Protein AF-W4US12-F1 (afdb_monomer)

Radius of gyration: 24.21 Å; Cα contacts (8 Å, |Δi|>4): 192; chains: 1; bounding box: 65×48×58 Å

Foldseek 3Di:
DDDVLVVLLVVLLVCLVVVNNVSSLVSLQVNQVVVKADAQDWPFFDDPPLVVCVVDPPCDDVNVVVSVVVCVRGDPVCVVVVVDDTDRGIDHRRDPDPDPDHPPVLVVVCVLLVDDDRSRSSNSVSLVVCCVPCPPVPCNLVSCLVVVNNLSCCLRPPPVCNVPDDPQASSDDWDDPVVLQPDADPVRHTDDPVRSVVVTRPPD

Structure (mmCIF, N/CA/C/O backbone):
data_AF-W4US12-F1
#
_entry.id   AF-W4US12-F1
#
loop_
_atom_site.group_PDB
_atom_site.id
_atom_site.type_symbol
_atom_site.label_atom_id
_atom_site.label_alt_id
_atom_site.label_comp_id
_atom_site.label_asym_id
_atom_site.label_entity_id
_atom_site.label_seq_id
_atom_site.pdbx_PDB_ins_code
_atom_site.Cartn_x
_atom_site.Cartn_y
_atom_site.Cartn_z
_atom_site.occupancy
_atom_site.B_iso_or_equiv
_atom_site.auth_seq_id
_atom_site.auth_comp_id
_atom_site.auth_asym_id
_atom_site.auth_atom_id
_atom_site.pdbx_PDB_model_num
ATOM 1 N N . MET A 1 1 ? -7.161 14.531 -2.980 1.00 65.56 1 MET A N 1
ATOM 2 C CA . MET A 1 1 ? -6.516 14.267 -4.285 1.00 65.56 1 MET A CA 1
ATOM 3 C C . MET A 1 1 ? -6.706 12.789 -4.586 1.00 65.56 1 MET A C 1
ATOM 5 O O . MET A 1 1 ? -6.652 12.019 -3.639 1.00 65.56 1 MET A O 1
ATOM 9 N N . ALA A 1 2 ? -7.010 12.412 -5.827 1.00 81.19 2 ALA A N 1
ATOM 10 C CA . ALA A 1 2 ? -7.182 11.016 -6.231 1.00 81.19 2 ALA A CA 1
ATOM 11 C C . ALA A 1 2 ? -6.621 10.830 -7.645 1.00 81.19 2 ALA A C 1
ATOM 13 O O . ALA A 1 2 ? -6.756 11.726 -8.482 1.00 81.19 2 ALA A O 1
ATOM 14 N N . ARG A 1 3 ? -6.003 9.676 -7.909 1.00 93.38 3 ARG A N 1
ATOM 15 C CA . ARG A 1 3 ? -5.486 9.296 -9.232 1.00 93.38 3 ARG A CA 1
ATOM 16 C C . ARG A 1 3 ? -6.195 8.045 -9.723 1.00 93.38 3 ARG A C 1
ATOM 18 O O . ARG A 1 3 ? -6.618 7.211 -8.930 1.00 93.38 3 ARG A O 1
ATOM 25 N N . LEU A 1 4 ? -6.260 7.863 -11.038 1.00 96.25 4 LEU A N 1
ATOM 26 C CA . LEU A 1 4 ? -6.942 6.711 -11.633 1.00 96.25 4 LEU A CA 1
ATOM 27 C C . LEU A 1 4 ? -6.372 5.359 -11.154 1.00 96.25 4 LEU A C 1
ATOM 29 O O . LEU A 1 4 ? -7.117 4.399 -10.980 1.00 96.25 4 LEU A O 1
ATOM 33 N N . ALA A 1 5 ? -5.063 5.287 -10.889 1.00 96.94 5 ALA A N 1
ATOM 34 C CA . ALA A 1 5 ? -4.436 4.092 -10.326 1.00 96.94 5 ALA A CA 1
ATOM 35 C C . ALA A 1 5 ? -5.011 3.724 -8.946 1.00 96.94 5 ALA A C 1
ATOM 37 O O . ALA A 1 5 ? -5.251 2.549 -8.676 1.00 96.94 5 ALA A O 1
ATOM 38 N N . GLU A 1 6 ? -5.312 4.719 -8.104 1.00 96.00 6 GLU A N 1
ATOM 39 C CA . GLU A 1 6 ? -5.984 4.484 -6.827 1.00 96.00 6 GLU A CA 1
ATOM 40 C C . GLU A 1 6 ? -7.372 3.871 -7.044 1.00 96.00 6 GLU A C 1
ATOM 42 O O . GLU A 1 6 ? -7.727 2.917 -6.352 1.00 96.00 6 GLU A O 1
ATOM 47 N N . THR A 1 7 ? -8.134 4.361 -8.028 1.00 97.06 7 THR A N 1
ATOM 48 C CA . THR A 1 7 ? -9.463 3.826 -8.361 1.00 97.06 7 THR A CA 1
ATOM 49 C C . THR A 1 7 ? -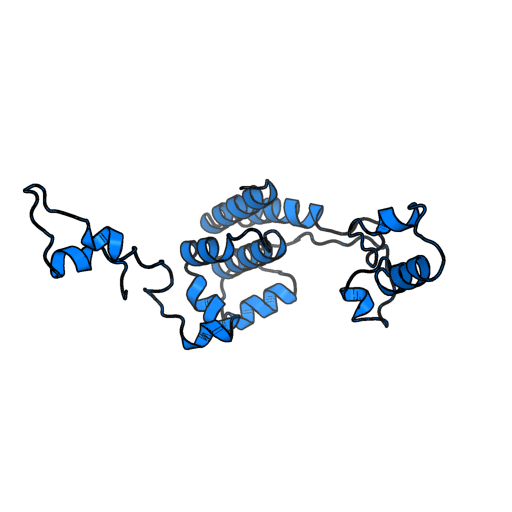9.406 2.341 -8.712 1.00 97.06 7 THR A C 1
ATOM 51 O O . THR A 1 7 ? -10.221 1.572 -8.205 1.00 97.06 7 THR A O 1
ATOM 54 N N . PHE A 1 8 ? -8.426 1.916 -9.518 1.00 98.50 8 PHE A N 1
ATOM 55 C CA . PHE A 1 8 ? -8.226 0.497 -9.826 1.00 98.50 8 PHE A CA 1
ATOM 56 C C . PHE A 1 8 ? -7.915 -0.324 -8.571 1.00 98.50 8 PHE A C 1
ATOM 58 O O . PHE A 1 8 ? -8.512 -1.377 -8.369 1.00 98.50 8 PHE A O 1
ATOM 65 N N . LEU A 1 9 ? -7.039 0.163 -7.689 1.00 98.25 9 LEU A N 1
ATOM 66 C CA . LEU A 1 9 ? -6.680 -0.568 -6.469 1.00 98.25 9 LEU A CA 1
ATOM 67 C C . LEU A 1 9 ? -7.831 -0.634 -5.452 1.00 98.25 9 LEU A C 1
ATOM 69 O O . LEU A 1 9 ? -7.995 -1.656 -4.790 1.00 98.25 9 LEU A O 1
ATOM 73 N N . VAL A 1 10 ? -8.651 0.416 -5.336 1.00 97.62 10 VAL A N 1
ATOM 74 C CA . VAL A 1 10 ? -9.867 0.394 -4.501 1.00 97.62 10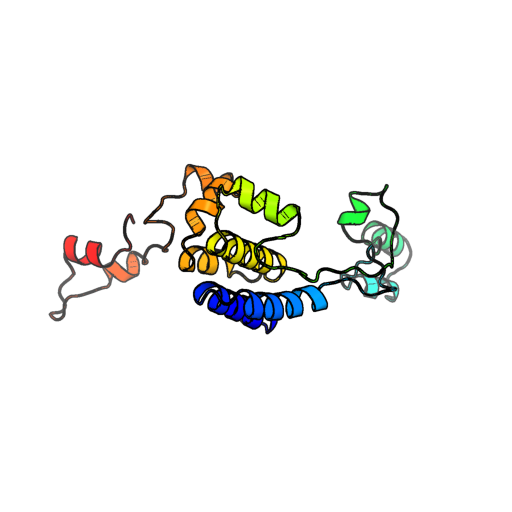 VAL A CA 1
ATOM 75 C C . VAL A 1 10 ? -10.895 -0.577 -5.077 1.00 97.62 10 VAL A C 1
ATOM 77 O O . VAL A 1 10 ? -11.479 -1.363 -4.334 1.00 97.62 10 VAL A O 1
ATOM 80 N N . ARG A 1 11 ? -11.099 -0.576 -6.398 1.00 98.56 11 ARG A N 1
ATOM 81 C CA . ARG A 1 11 ? -12.033 -1.506 -7.040 1.00 98.56 11 ARG A CA 1
ATOM 82 C C . ARG A 1 11 ? -11.560 -2.960 -6.932 1.00 98.56 11 ARG A C 1
ATOM 84 O O . ARG A 1 11 ? -12.375 -3.827 -6.627 1.00 98.56 11 ARG A O 1
ATOM 91 N N . ALA A 1 12 ? -10.255 -3.214 -7.048 1.00 98.81 12 ALA A N 1
ATOM 92 C CA . ALA A 1 12 ? -9.668 -4.521 -6.762 1.00 98.81 12 ALA A CA 1
ATOM 93 C C . ALA A 1 12 ? -9.919 -4.969 -5.312 1.00 98.81 12 ALA A C 1
ATOM 95 O O . ALA A 1 12 ? -10.259 -6.129 -5.085 1.00 98.81 12 ALA A O 1
ATOM 96 N N . GLU A 1 13 ? -9.816 -4.061 -4.331 1.00 98.50 13 GLU A N 1
ATOM 97 C CA . GLU A 1 13 ? -10.155 -4.365 -2.931 1.00 98.50 13 GLU A CA 1
ATOM 98 C C . GLU A 1 13 ? -11.631 -4.768 -2.796 1.00 98.50 13 GLU A C 1
ATOM 100 O O . GLU A 1 13 ? -11.942 -5.758 -2.133 1.00 98.50 13 GLU A O 1
ATOM 105 N N . CYS A 1 14 ? -12.544 -4.041 -3.448 1.00 98.62 14 CYS A N 1
ATOM 106 C CA . CYS A 1 14 ? -13.967 -4.384 -3.461 1.00 98.62 14 CYS A CA 1
ATOM 107 C C . CYS A 1 14 ? -14.215 -5.774 -4.061 1.00 98.62 14 CYS A C 1
ATOM 109 O O . CYS A 1 14 ? -14.957 -6.560 -3.478 1.00 98.62 14 CYS A O 1
ATOM 111 N N . TYR A 1 15 ? -13.564 -6.108 -5.178 1.00 98.81 15 TYR A N 1
ATOM 112 C CA . TYR A 1 15 ? -13.665 -7.437 -5.780 1.00 98.81 15 TYR A CA 1
ATOM 113 C C . TYR A 1 15 ? -13.155 -8.541 -4.845 1.00 98.81 15 TYR A C 1
ATOM 115 O O . TYR A 1 15 ? -13.837 -9.547 -4.672 1.00 98.81 15 TYR A O 1
ATOM 123 N N . VAL A 1 16 ? -12.028 -8.331 -4.156 1.00 98.62 16 VAL A N 1
ATOM 124 C CA . VAL A 1 16 ? -11.522 -9.270 -3.136 1.00 98.62 16 VAL A CA 1
ATOM 125 C C . VAL A 1 16 ? -12.534 -9.486 -2.011 1.00 98.62 16 VAL A C 1
ATOM 127 O O . VAL A 1 16 ? -12.743 -10.621 -1.591 1.00 98.62 16 VAL A O 1
ATOM 130 N N . ARG A 1 17 ? -13.210 -8.427 -1.552 1.00 98.19 17 ARG A N 1
ATOM 131 C CA . ARG A 1 17 ? -14.278 -8.517 -0.536 1.00 98.19 17 ARG A CA 1
ATOM 132 C C . ARG A 1 17 ? -15.517 -9.268 -1.015 1.00 98.19 17 ARG A C 1
ATOM 134 O O . ARG A 1 17 ? -16.246 -9.806 -0.191 1.00 98.19 17 ARG A O 1
ATOM 141 N N . LEU A 1 18 ? -15.729 -9.329 -2.325 1.00 98.38 18 LEU A N 1
ATOM 142 C CA . LEU A 1 18 ? -16.772 -10.126 -2.968 1.00 98.38 18 LEU A CA 1
ATOM 143 C C . LEU A 1 18 ? -16.283 -11.528 -3.378 1.00 98.38 18 LEU A C 1
ATOM 145 O O . LEU A 1 18 ? -17.034 -12.262 -4.012 1.00 98.38 18 LEU A O 1
ATOM 149 N N . ASN A 1 19 ? -15.050 -11.908 -3.016 1.00 97.75 19 ASN A N 1
ATOM 150 C CA . ASN A 1 19 ? -14.376 -13.145 -3.431 1.00 97.75 19 ASN A CA 1
ATOM 151 C C . ASN A 1 19 ? -14.202 -13.291 -4.961 1.00 97.75 19 ASN A C 1
ATOM 153 O O . ASN A 1 19 ? -14.028 -14.393 -5.475 1.00 97.75 19 ASN A O 1
ATOM 157 N N . ASP A 1 20 ? -14.210 -12.179 -5.700 1.00 98.50 20 ASP A N 1
ATOM 158 C CA . ASP A 1 20 ? -13.979 -12.129 -7.147 1.00 98.50 20 ASP A CA 1
ATOM 159 C C . ASP A 1 20 ? -12.506 -11.810 -7.454 1.00 98.50 20 ASP A C 1
ATOM 161 O O . ASP A 1 20 ? -12.123 -10.714 -7.874 1.00 98.50 20 ASP A O 1
ATOM 165 N N . TYR A 1 21 ? -11.631 -12.786 -7.215 1.00 98.56 21 TYR A N 1
ATOM 166 C CA . TYR A 1 21 ? -10.189 -12.605 -7.409 1.00 98.56 21 TYR A CA 1
ATOM 167 C C . TYR A 1 21 ? -9.803 -12.387 -8.879 1.00 98.56 21 TYR A C 1
ATOM 169 O O . TYR A 1 21 ? -8.805 -11.722 -9.165 1.00 98.56 21 TYR A O 1
ATOM 177 N N . ALA A 1 22 ? -10.606 -12.888 -9.821 1.00 98.38 22 ALA A N 1
ATOM 178 C CA . ALA A 1 22 ? -10.348 -12.744 -11.247 1.00 98.38 22 ALA A CA 1
ATOM 179 C C . ALA A 1 22 ? -10.477 -11.284 -11.701 1.00 98.38 22 ALA A C 1
ATOM 181 O O . ALA A 1 22 ? -9.593 -10.775 -12.396 1.00 98.38 22 ALA A O 1
ATOM 182 N N . ASN A 1 23 ? -11.545 -10.586 -11.303 1.00 98.69 23 ASN A N 1
ATOM 183 C CA . ASN A 1 23 ? -11.692 -9.170 -11.637 1.00 98.69 23 ASN A CA 1
ATOM 184 C C . ASN A 1 23 ? -10.754 -8.278 -10.814 1.00 98.69 23 ASN A C 1
ATOM 186 O O . ASN A 1 23 ? -10.214 -7.316 -11.365 1.00 98.69 23 ASN A O 1
ATOM 190 N N . ALA A 1 24 ? -10.444 -8.644 -9.564 1.00 98.81 24 ALA A N 1
ATOM 191 C CA . ALA A 1 24 ? -9.395 -7.967 -8.800 1.00 98.81 24 ALA A CA 1
ATOM 192 C C . ALA A 1 24 ? -8.039 -8.005 -9.528 1.00 98.81 24 ALA A C 1
ATOM 194 O O . ALA A 1 24 ? -7.384 -6.974 -9.687 1.00 98.81 24 ALA A O 1
ATOM 195 N N . MET A 1 25 ? -7.643 -9.177 -10.036 1.00 98.69 25 MET A N 1
ATOM 196 C CA . MET A 1 25 ? -6.394 -9.352 -10.780 1.00 98.69 25 MET A CA 1
ATOM 197 C C . MET A 1 25 ? -6.348 -8.503 -12.053 1.00 98.69 25 MET A C 1
ATOM 199 O O . MET A 1 25 ? -5.306 -7.923 -12.359 1.00 98.69 25 MET A O 1
ATOM 203 N N . LYS A 1 26 ? -7.464 -8.391 -12.789 1.00 98.69 26 LYS A N 1
ATOM 204 C CA . LYS A 1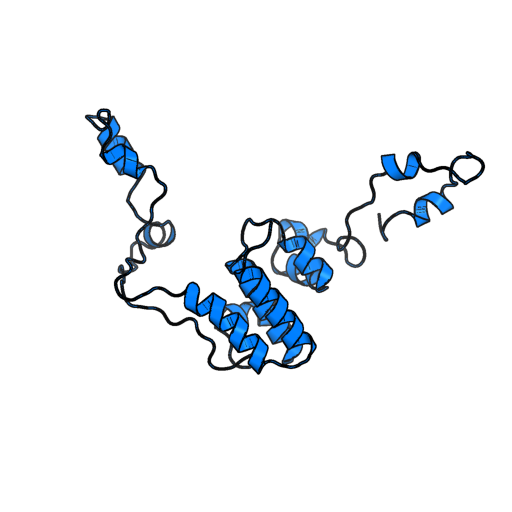 26 ? -7.541 -7.539 -13.988 1.00 98.69 26 LYS A CA 1
ATOM 205 C C . LYS A 1 26 ? -7.222 -6.083 -13.654 1.00 98.69 26 LYS A C 1
ATOM 207 O O . LYS A 1 26 ? -6.394 -5.486 -14.336 1.00 98.69 26 LYS A O 1
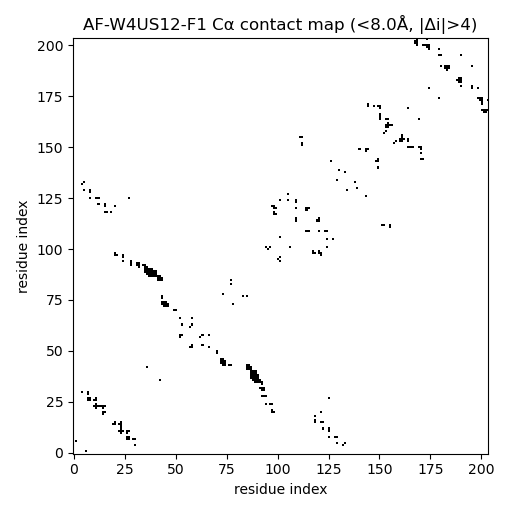ATOM 212 N N . ASP A 1 27 ? -7.815 -5.542 -12.591 1.00 98.75 27 ASP A N 1
ATOM 213 C CA . ASP A 1 27 ? -7.583 -4.159 -12.158 1.00 98.75 27 ASP A CA 1
ATOM 214 C C . ASP A 1 27 ? -6.149 -3.929 -11.669 1.00 98.75 27 ASP A C 1
ATOM 216 O O 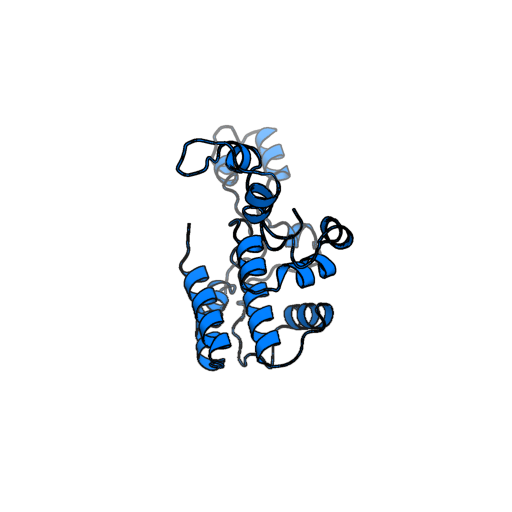. ASP A 1 27 ? -5.498 -2.961 -12.067 1.00 98.75 27 ASP A O 1
ATOM 220 N N . ILE A 1 28 ? -5.621 -4.852 -10.862 1.00 98.69 28 ILE A N 1
ATOM 221 C CA . ILE A 1 28 ? -4.225 -4.831 -10.407 1.00 98.69 28 ILE A CA 1
ATOM 222 C C . ILE A 1 28 ? -3.268 -4.816 -11.609 1.00 98.69 28 ILE A C 1
ATOM 224 O O . ILE A 1 28 ? -2.318 -4.030 -11.654 1.00 98.69 28 ILE A O 1
ATOM 228 N N . ASN A 1 29 ? -3.533 -5.653 -12.615 1.00 98.62 29 ASN A N 1
ATOM 229 C CA . ASN A 1 29 ? -2.693 -5.758 -13.802 1.00 98.62 29 ASN A CA 1
ATOM 230 C C . ASN A 1 29 ? -2.732 -4.507 -14.682 1.00 98.62 29 ASN A C 1
ATOM 232 O O . ASN A 1 29 ? -1.745 -4.252 -15.368 1.00 98.62 29 ASN A O 1
ATOM 236 N N . VAL A 1 30 ? -3.784 -3.679 -14.635 1.00 98.56 30 VAL A N 1
ATOM 237 C CA . VAL A 1 30 ? -3.758 -2.360 -15.296 1.00 98.56 30 VAL A CA 1
ATOM 238 C C . VAL A 1 30 ? -2.648 -1.491 -14.702 1.00 98.56 30 VAL A C 1
ATOM 240 O O . VAL A 1 30 ? -1.837 -0.925 -15.439 1.00 98.56 30 VAL A O 1
ATOM 243 N N . VAL A 1 31 ? -2.565 -1.429 -13.370 1.00 98.31 31 VAL A N 1
ATOM 244 C CA . VAL A 1 31 ? -1.547 -0.635 -12.666 1.00 98.31 31 VAL A CA 1
ATOM 245 C C . VAL A 1 31 ? -0.153 -1.216 -12.906 1.00 98.31 31 VAL A C 1
ATOM 247 O O . VAL A 1 31 ? 0.750 -0.487 -13.322 1.00 98.31 31 VAL A O 1
ATOM 250 N N . ARG A 1 32 ? 0.012 -2.535 -12.741 1.00 98.12 32 ARG A N 1
ATOM 251 C CA . ARG A 1 32 ? 1.306 -3.221 -12.909 1.00 98.12 32 ARG A CA 1
ATOM 252 C C . ARG A 1 32 ? 1.816 -3.168 -14.354 1.00 98.12 32 ARG A C 1
ATOM 254 O O . ARG A 1 32 ? 3.001 -2.921 -14.568 1.00 98.12 32 ARG A O 1
ATOM 261 N N . LYS A 1 33 ? 0.934 -3.280 -15.355 1.00 97.69 33 LYS A N 1
ATOM 262 C CA . LYS A 1 33 ? 1.300 -3.134 -16.776 1.00 97.69 33 LYS A CA 1
ATOM 263 C C . LYS A 1 33 ? 1.727 -1.712 -17.134 1.00 97.69 33 LYS A C 1
ATOM 265 O O . LYS A 1 33 ? 2.574 -1.511 -18.008 1.00 97.69 33 LYS A O 1
ATOM 270 N N . ARG A 1 34 ? 1.157 -0.703 -16.475 1.00 97.50 34 ARG A N 1
ATOM 271 C CA . ARG A 1 34 ? 1.615 0.682 -16.630 1.00 97.50 34 ARG A CA 1
ATOM 272 C C . ARG A 1 34 ? 2.979 0.897 -15.972 1.00 97.50 34 ARG A C 1
ATOM 274 O O . ARG A 1 34 ? 3.785 1.617 -16.542 1.00 97.50 34 ARG A O 1
ATOM 281 N N . ALA A 1 35 ? 3.242 0.260 -14.832 1.00 96.44 35 ALA A N 1
ATOM 282 C CA . ALA A 1 35 ? 4.482 0.424 -14.071 1.00 96.44 35 ALA A CA 1
ATOM 283 C C . ALA A 1 35 ? 5.701 -0.347 -14.624 1.00 96.44 35 ALA A C 1
ATOM 285 O O . ALA A 1 35 ? 6.826 -0.056 -14.231 1.00 96.44 35 ALA A O 1
ATOM 286 N N . GLN A 1 36 ? 5.509 -1.345 -15.495 1.00 95.75 36 GLN A N 1
ATOM 287 C CA . GLN A 1 36 ? 6.624 -2.133 -16.037 1.00 95.75 36 GLN A CA 1
ATOM 288 C C . GLN A 1 36 ? 7.515 -1.313 -16.991 1.00 95.75 36 GLN A C 1
ATOM 290 O O . GLN A 1 36 ? 7.003 -0.524 -17.792 1.00 95.75 36 GLN A O 1
ATOM 295 N N . TRP A 1 37 ? 8.816 -1.610 -16.985 1.00 95.44 37 TRP A N 1
ATOM 296 C CA . TRP A 1 37 ? 9.780 -1.080 -17.947 1.00 95.44 37 TRP A CA 1
ATOM 297 C C . TRP A 1 37 ? 9.467 -1.583 -19.357 1.00 95.44 37 TRP A C 1
ATOM 299 O O . TRP A 1 37 ? 9.185 -2.770 -19.567 1.00 95.44 37 TRP A O 1
ATOM 309 N N . LYS A 1 38 ? 9.527 -0.686 -20.332 1.00 95.62 38 LYS A N 1
ATOM 310 C CA . LYS A 1 38 ? 9.379 -0.973 -21.759 1.00 95.62 38 LYS A CA 1
ATOM 311 C C . LYS A 1 38 ? 10.742 -1.261 -22.374 1.00 95.62 38 LYS A C 1
ATOM 313 O O . LYS A 1 38 ? 11.784 -0.858 -21.865 1.00 95.62 38 LYS A O 1
ATOM 318 N N . ASN A 1 39 ? 10.730 -1.993 -23.483 1.00 96.88 39 ASN A N 1
ATOM 319 C CA . ASN A 1 39 ? 11.962 -2.315 -24.188 1.00 96.88 39 ASN A CA 1
ATOM 320 C C . ASN A 1 39 ? 12.637 -1.029 -24.687 1.00 96.88 39 ASN A C 1
ATOM 322 O O . ASN A 1 39 ? 11.987 -0.213 -25.336 1.00 96.88 39 ASN A O 1
ATOM 326 N N . GLY A 1 40 ? 13.927 -0.876 -24.403 1.00 96.06 40 GLY A N 1
ATOM 327 C CA . GLY A 1 40 ? 14.714 0.307 -24.745 1.00 96.06 40 GLY A CA 1
ATOM 328 C C . GLY A 1 40 ? 14.811 1.358 -23.635 1.00 96.06 40 GLY A C 1
ATOM 329 O O . GLY A 1 40 ? 15.651 2.248 -23.740 1.00 96.06 40 GLY A O 1
ATOM 330 N N . GLU A 1 41 ? 14.026 1.264 -22.559 1.00 95.00 41 GLU A N 1
ATOM 331 C CA . GLU A 1 41 ? 14.112 2.224 -21.453 1.00 95.00 41 GLU A CA 1
ATOM 332 C C . GLU A 1 41 ? 15.367 1.973 -20.606 1.00 95.00 41 GLU A C 1
ATOM 334 O O . GLU A 1 41 ? 15.546 0.890 -20.048 1.00 95.00 41 GLU A O 1
ATOM 339 N N . ASN A 1 42 ? 16.241 2.978 -20.487 1.00 94.50 42 ASN A N 1
ATOM 340 C CA . ASN A 1 42 ? 17.428 2.885 -19.640 1.00 94.50 42 ASN A CA 1
ATOM 341 C C . ASN A 1 42 ? 17.028 2.891 -18.160 1.00 94.50 42 ASN A C 1
ATOM 343 O O . ASN A 1 42 ? 16.701 3.935 -17.597 1.00 94.50 42 ASN A O 1
ATOM 347 N N . ARG A 1 43 ? 17.129 1.727 -17.511 1.00 93.81 43 ARG A N 1
ATOM 348 C CA . ARG A 1 43 ? 16.733 1.567 -16.109 1.00 93.81 43 ARG A CA 1
ATOM 349 C C . ARG A 1 43 ? 17.619 2.303 -15.110 1.00 93.81 43 ARG A C 1
ATOM 351 O O . ARG A 1 43 ? 17.205 2.438 -13.962 1.00 93.81 43 ARG A O 1
ATOM 358 N N . SER A 1 44 ? 18.821 2.734 -15.492 1.00 94.06 44 SER A N 1
ATOM 359 C CA . SER A 1 44 ? 19.681 3.532 -14.614 1.00 94.06 44 SER A CA 1
ATOM 360 C C . SER A 1 44 ? 19.384 5.018 -14.703 1.00 94.06 44 SER A C 1
ATOM 362 O O . SER A 1 44 ? 19.768 5.747 -13.797 1.00 94.06 44 SER A O 1
ATOM 364 N N . PHE A 1 45 ? 18.720 5.470 -15.767 1.00 92.50 45 PHE A N 1
ATOM 365 C CA . PHE A 1 45 ? 18.524 6.887 -16.029 1.00 92.50 45 PHE A CA 1
ATOM 366 C C . PHE A 1 45 ? 17.667 7.556 -14.947 1.00 92.50 45 PHE A C 1
ATOM 368 O O . PHE A 1 45 ? 16.702 6.980 -14.439 1.00 92.50 45 PHE A O 1
ATOM 375 N N . TYR A 1 46 ? 18.030 8.789 -14.606 1.00 90.69 46 TYR A N 1
ATOM 376 C CA . TYR A 1 46 ? 17.288 9.652 -13.696 1.00 90.69 46 TYR A CA 1
ATOM 377 C C . TYR A 1 46 ? 17.366 11.099 -14.170 1.00 90.69 46 TYR A C 1
ATOM 379 O O . TYR A 1 46 ? 18.422 11.556 -14.601 1.00 90.69 46 TYR A O 1
ATOM 387 N N . SER A 1 47 ? 16.248 11.812 -14.049 1.00 88.88 47 SER A N 1
ATOM 388 C CA . SER A 1 47 ? 16.140 13.232 -14.366 1.00 88.88 47 SER A CA 1
ATOM 389 C C . SER A 1 47 ? 15.395 13.944 -13.244 1.00 88.88 47 SER A C 1
ATOM 391 O O . SER A 1 47 ? 14.285 13.547 -12.899 1.00 88.88 47 SER A O 1
ATOM 393 N N . ASP A 1 48 ? 15.981 15.012 -12.709 1.00 87.25 48 ASP A N 1
ATOM 394 C CA . ASP A 1 48 ? 15.400 15.867 -11.662 1.00 87.25 48 ASP A CA 1
ATOM 395 C C . ASP A 1 48 ? 15.144 17.303 -12.141 1.00 87.25 48 ASP A C 1
ATOM 397 O O . ASP A 1 48 ? 14.674 18.144 -11.379 1.00 87.25 48 ASP A O 1
ATOM 401 N N . GLY A 1 49 ? 15.444 17.585 -13.412 1.00 87.81 49 GLY A N 1
ATOM 402 C CA . GLY A 1 49 ? 15.305 18.906 -14.013 1.00 87.81 49 GLY A CA 1
ATOM 403 C C . GLY A 1 49 ? 16.552 19.775 -13.861 1.00 87.81 49 GLY A C 1
ATOM 404 O O . GLY A 1 49 ? 16.663 20.782 -14.561 1.00 87.81 49 GLY A O 1
ATOM 405 N N . SER A 1 50 ? 17.532 19.376 -13.041 1.00 88.88 50 SER A N 1
ATOM 406 C CA . SER A 1 50 ? 18.819 20.078 -12.968 1.00 88.88 50 SER A CA 1
ATOM 407 C C . SER A 1 50 ? 19.608 19.976 -14.278 1.00 88.88 50 SER A C 1
ATOM 409 O O . SER A 1 50 ? 20.455 20.825 -14.536 1.00 88.88 50 SER A O 1
ATOM 411 N N . GLN A 1 51 ? 19.262 19.025 -15.157 1.00 90.50 51 GLN A N 1
ATOM 412 C CA . GLN A 1 51 ? 19.764 18.917 -16.533 1.00 90.50 51 GLN A CA 1
ATOM 413 C C . GLN A 1 51 ? 19.565 20.202 -17.350 1.00 90.50 51 GLN A C 1
ATOM 415 O O . GLN A 1 51 ? 20.338 20.477 -18.260 1.00 90.50 51 GLN A O 1
ATOM 420 N N . ALA A 1 52 ? 18.590 21.054 -17.004 1.00 91.62 52 ALA A N 1
ATOM 421 C CA . ALA A 1 52 ? 18.448 22.366 -17.638 1.00 91.62 52 ALA A CA 1
ATOM 422 C C . ALA A 1 52 ? 19.710 23.239 -17.481 1.00 91.62 52 ALA A C 1
ATOM 424 O O . ALA A 1 52 ? 19.995 24.076 -18.343 1.00 91.62 52 ALA A O 1
ATOM 425 N N . PHE A 1 53 ? 20.491 23.021 -16.413 1.00 93.19 53 PHE A N 1
ATOM 426 C CA . PHE A 1 53 ? 21.756 23.710 -16.187 1.00 93.19 53 PHE A CA 1
ATOM 427 C C . PHE A 1 53 ? 22.793 23.396 -17.265 1.00 93.19 53 PHE A C 1
ATOM 429 O O . PHE A 1 53 ? 23.587 24.274 -17.578 1.00 93.19 53 PHE A O 1
ATOM 436 N N . GLU A 1 54 ? 22.746 22.221 -17.906 1.00 91.94 54 GLU A N 1
ATOM 437 C CA . GLU A 1 54 ? 23.677 21.863 -18.987 1.00 91.94 54 GLU A CA 1
ATOM 438 C C . GLU A 1 54 ? 23.689 22.916 -20.106 1.00 91.94 54 GLU A C 1
ATOM 440 O O . GLU A 1 54 ? 24.744 23.253 -20.640 1.00 91.94 54 GLU A O 1
ATOM 445 N N . SER A 1 55 ? 22.514 23.484 -20.398 1.00 94.00 55 SER A N 1
ATOM 446 C CA . SER A 1 55 ? 22.288 24.511 -21.422 1.00 94.00 55 SER A CA 1
ATOM 447 C C . SER A 1 55 ? 22.409 25.959 -20.921 1.00 94.00 55 SER A C 1
ATOM 449 O O . SER A 1 55 ? 22.209 26.904 -21.685 1.00 94.00 55 SER A O 1
ATOM 451 N N . ASN A 1 56 ? 22.711 26.161 -19.638 1.00 95.44 56 ASN A N 1
ATOM 452 C CA . ASN A 1 56 ? 22.800 27.484 -19.031 1.00 95.44 56 ASN A CA 1
ATOM 453 C C . ASN A 1 56 ? 24.146 28.152 -19.362 1.00 95.44 56 ASN A C 1
ATOM 455 O O . ASN A 1 56 ? 25.195 27.516 -19.304 1.00 95.44 56 ASN A O 1
ATOM 459 N N . SER A 1 57 ? 24.149 29.460 -19.634 1.00 96.94 57 SER A N 1
ATOM 460 C CA . SER A 1 57 ? 25.381 30.216 -19.917 1.00 96.94 57 SER A CA 1
ATOM 461 C C . SER A 1 57 ? 26.382 30.238 -18.751 1.00 96.94 57 SER A C 1
ATOM 463 O O . SER A 1 57 ? 27.571 30.469 -18.965 1.00 96.94 57 SER A O 1
ATOM 465 N N . LEU A 1 58 ? 25.925 29.974 -17.524 1.00 95.19 58 LEU A N 1
ATOM 466 C CA . LEU A 1 58 ? 26.752 29.857 -16.322 1.00 95.19 58 LEU A CA 1
ATOM 467 C C . LEU A 1 58 ? 27.373 28.465 -16.137 1.00 95.19 58 LEU A C 1
ATOM 469 O O . LEU A 1 58 ? 28.168 28.285 -15.213 1.00 95.19 58 LEU A O 1
ATOM 473 N N . ASN A 1 59 ? 27.050 27.490 -16.992 1.00 94.69 59 ASN A N 1
ATOM 474 C CA . ASN A 1 59 ? 27.647 26.156 -16.979 1.00 94.69 59 ASN A CA 1
ATOM 475 C C . ASN A 1 59 ? 29.063 26.169 -17.576 1.00 94.69 59 ASN A C 1
ATOM 477 O O . ASN A 1 59 ? 29.348 25.598 -18.625 1.00 94.69 59 ASN A O 1
ATOM 481 N N . THR A 1 60 ? 29.959 26.893 -16.915 1.00 96.44 60 THR A N 1
ATOM 482 C CA . THR A 1 60 ? 31.351 27.077 -17.324 1.00 96.44 60 THR A CA 1
ATOM 483 C C . THR A 1 60 ? 32.273 26.992 -16.108 1.00 96.44 60 THR A C 1
ATOM 485 O O . THR A 1 60 ? 31.840 27.162 -14.965 1.00 96.44 60 THR A O 1
ATOM 488 N N . GLY A 1 61 ? 33.556 26.699 -16.340 1.00 96.38 61 GLY A N 1
ATOM 489 C CA . GLY A 1 61 ? 34.567 26.618 -15.280 1.00 96.38 61 GLY A CA 1
ATOM 490 C C . GLY A 1 61 ? 34.160 25.691 -14.127 1.00 96.38 61 GLY A C 1
ATOM 491 O O . GLY A 1 61 ? 33.653 24.592 -14.344 1.00 96.38 61 GLY A O 1
ATOM 492 N N . THR A 1 62 ? 34.352 26.153 -12.889 1.00 96.38 62 THR A N 1
ATOM 493 C CA . THR A 1 62 ? 34.032 25.392 -11.668 1.00 96.38 62 THR A CA 1
ATOM 494 C C . THR A 1 62 ? 32.553 25.022 -11.561 1.00 96.38 62 THR A C 1
ATOM 496 O O . THR A 1 62 ? 32.231 23.966 -11.023 1.00 96.38 62 THR A O 1
ATOM 499 N N . SER A 1 63 ? 31.645 25.846 -12.092 1.00 94.88 63 SER A N 1
ATOM 500 C CA . SER A 1 63 ? 30.209 25.555 -12.061 1.00 94.88 63 SER A CA 1
ATOM 501 C C . SER A 1 63 ? 29.869 24.292 -12.856 1.00 94.88 63 SER A C 1
ATOM 503 O O . SER A 1 63 ? 29.071 23.482 -12.389 1.00 94.88 63 SER A O 1
ATOM 505 N N . ALA A 1 64 ? 30.526 24.073 -14.001 1.00 93.50 64 ALA A N 1
ATOM 506 C CA . ALA A 1 64 ? 30.355 22.857 -14.800 1.00 93.50 64 ALA A CA 1
ATOM 507 C C . ALA A 1 64 ? 30.904 21.605 -14.103 1.00 93.50 64 ALA A C 1
ATOM 509 O O . ALA A 1 64 ? 30.273 20.542 -14.112 1.00 93.50 64 ALA A O 1
ATOM 510 N N . THR A 1 65 ? 32.049 21.738 -13.430 1.00 94.25 65 THR A N 1
ATOM 511 C CA . THR A 1 65 ? 32.612 20.660 -12.605 1.00 94.25 65 THR A CA 1
ATOM 512 C C . THR A 1 65 ? 31.672 20.300 -11.455 1.00 94.25 65 THR A C 1
ATOM 514 O O . THR A 1 65 ? 31.376 19.126 -11.237 1.00 94.25 65 THR A O 1
ATOM 517 N N . ASN A 1 66 ? 31.154 21.303 -10.742 1.00 93.56 66 ASN A N 1
ATOM 518 C CA . ASN A 1 66 ? 30.226 21.089 -9.635 1.00 93.56 66 ASN A CA 1
ATOM 519 C C . ASN A 1 66 ? 28.925 20.436 -10.105 1.00 93.56 66 ASN A C 1
ATOM 521 O O . ASN A 1 66 ? 28.440 19.528 -9.434 1.00 93.56 66 ASN A O 1
ATOM 525 N N . TYR A 1 67 ? 28.390 20.843 -11.259 1.00 91.69 67 TYR A N 1
ATOM 526 C CA . TYR A 1 67 ? 27.214 20.208 -11.848 1.00 91.69 67 TYR A CA 1
ATOM 527 C C . TYR A 1 67 ? 27.441 18.712 -12.098 1.00 91.69 67 TYR A C 1
ATOM 529 O O . TYR A 1 67 ? 26.684 17.896 -11.580 1.00 91.69 67 TYR A O 1
ATOM 537 N N . THR A 1 68 ? 28.529 18.348 -12.785 1.00 88.25 68 THR A N 1
ATOM 538 C CA . THR A 1 68 ? 28.884 16.939 -13.046 1.00 88.25 68 THR A CA 1
ATOM 539 C C . THR A 1 68 ? 28.984 16.122 -11.752 1.00 88.25 68 THR A C 1
ATOM 541 O O . THR A 1 68 ? 28.498 14.998 -11.682 1.00 88.25 68 THR A O 1
ATOM 544 N N . ASN A 1 69 ? 29.564 16.698 -10.695 1.00 87.62 69 ASN A N 1
ATOM 545 C CA . ASN A 1 69 ? 29.675 16.035 -9.391 1.00 87.62 69 ASN A CA 1
ATOM 546 C C . ASN A 1 69 ? 28.326 15.881 -8.667 1.00 87.62 69 ASN A C 1
ATOM 548 O O . ASN A 1 69 ? 28.187 15.016 -7.806 1.00 87.62 69 ASN A O 1
ATOM 552 N N . SER A 1 70 ? 27.350 16.731 -8.990 1.00 85.44 70 SER A N 1
ATOM 553 C CA . SER A 1 70 ? 26.025 16.757 -8.359 1.00 85.44 70 SER A CA 1
ATOM 554 C C . SER A 1 70 ? 24.999 15.913 -9.113 1.00 85.44 70 SER A C 1
ATOM 556 O O . SER A 1 70 ? 24.012 15.482 -8.522 1.00 85.44 70 SER A O 1
ATOM 558 N N . ASN A 1 71 ? 25.210 15.695 -10.412 1.00 86.81 71 ASN A N 1
ATOM 559 C CA . ASN A 1 71 ? 24.260 15.028 -11.286 1.00 86.81 71 ASN A CA 1
ATOM 560 C C . ASN A 1 71 ? 24.967 14.054 -12.237 1.00 86.81 71 ASN A C 1
ATOM 562 O O . ASN A 1 71 ? 25.547 14.438 -13.249 1.00 86.81 71 ASN A O 1
ATOM 566 N N . LEU A 1 72 ? 24.858 12.764 -11.918 1.00 84.81 72 LEU A N 1
ATOM 567 C CA . LEU A 1 72 ? 25.407 11.667 -12.718 1.00 84.81 72 LEU A CA 1
ATOM 568 C C . LEU A 1 72 ? 24.393 11.094 -13.724 1.00 84.81 72 LEU A C 1
ATOM 570 O O . LEU A 1 72 ? 24.648 10.044 -14.313 1.00 84.81 72 LEU A O 1
ATOM 574 N N . ASN A 1 73 ? 23.228 11.737 -13.893 1.00 87.12 73 ASN A N 1
ATOM 575 C CA . ASN A 1 73 ? 22.106 11.260 -14.713 1.00 87.12 73 ASN A CA 1
ATOM 576 C C . ASN A 1 73 ? 21.699 9.806 -14.393 1.00 87.12 73 ASN A C 1
ATOM 578 O O . ASN A 1 73 ? 21.244 9.052 -15.259 1.00 87.12 73 ASN A O 1
ATOM 582 N N . MET A 1 74 ? 21.879 9.405 -13.130 1.00 91.06 74 MET A N 1
ATOM 583 C CA . MET A 1 74 ? 21.721 8.033 -12.666 1.00 91.06 74 MET A CA 1
ATOM 584 C C . MET A 1 74 ? 20.914 7.977 -11.372 1.00 91.06 74 MET A C 1
ATOM 586 O O . MET A 1 74 ? 21.123 8.783 -10.466 1.00 91.06 74 MET A O 1
ATOM 590 N N . ASN A 1 75 ? 19.986 7.026 -11.275 1.00 92.44 75 ASN A N 1
ATOM 591 C CA . ASN A 1 75 ? 19.188 6.852 -10.068 1.00 92.44 75 ASN A CA 1
ATOM 592 C C . ASN A 1 75 ? 20.007 6.258 -8.913 1.00 92.44 75 ASN A C 1
ATOM 594 O O . ASN A 1 75 ? 21.042 5.610 -9.090 1.00 92.44 75 ASN A O 1
ATOM 598 N N . THR A 1 76 ? 19.488 6.452 -7.704 1.00 91.81 76 THR A N 1
ATOM 599 C CA . THR A 1 76 ? 20.138 6.041 -6.456 1.00 91.81 76 THR A CA 1
ATOM 600 C C . THR A 1 76 ? 20.353 4.535 -6.341 1.00 91.81 76 THR A C 1
ATOM 602 O O . THR A 1 76 ? 21.298 4.125 -5.669 1.00 91.81 76 THR A O 1
ATOM 605 N N . TYR A 1 77 ? 19.540 3.708 -7.009 1.00 93.12 77 TYR A N 1
ATOM 606 C CA . TYR A 1 77 ? 19.716 2.256 -7.008 1.00 93.12 77 TYR A CA 1
ATOM 607 C C . TYR A 1 77 ? 21.022 1.863 -7.708 1.00 93.12 77 TYR A C 1
ATOM 609 O O . TYR A 1 77 ? 21.872 1.227 -7.096 1.00 93.12 77 TYR A O 1
ATOM 617 N N . TYR A 1 78 ? 21.252 2.315 -8.945 1.00 94.06 78 TYR A N 1
ATOM 618 C CA . TYR A 1 78 ? 22.497 1.995 -9.658 1.00 94.06 78 TYR A CA 1
ATOM 619 C C . TYR A 1 78 ? 23.730 2.648 -9.018 1.00 94.06 78 TYR A C 1
ATOM 621 O O . TYR A 1 78 ? 24.786 2.020 -8.968 1.00 94.06 78 TYR A O 1
ATOM 629 N N . LEU A 1 79 ? 23.590 3.851 -8.445 1.00 91.50 79 LEU A N 1
ATOM 630 C CA . LEU A 1 79 ? 24.667 4.491 -7.676 1.00 91.50 79 LEU A CA 1
ATOM 631 C C . LEU A 1 79 ? 25.059 3.681 -6.431 1.00 91.50 79 LEU A C 1
ATOM 633 O O . LEU A 1 79 ? 26.239 3.578 -6.105 1.00 91.50 79 LEU A O 1
ATOM 637 N N . SER A 1 80 ? 24.081 3.079 -5.750 1.00 95.12 80 SER A N 1
ATOM 638 C CA . SER A 1 80 ? 24.318 2.245 -4.561 1.00 95.12 80 SER A CA 1
ATOM 639 C C . SER A 1 80 ? 24.740 0.814 -4.912 1.00 95.12 80 SER A C 1
ATOM 641 O O . SER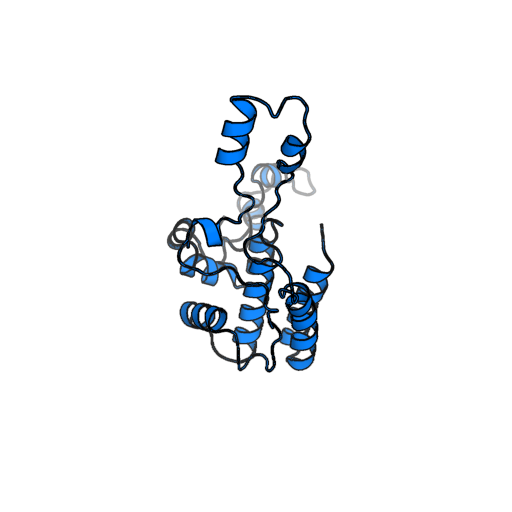 A 1 80 ? 25.201 0.069 -4.047 1.00 95.12 80 SER A O 1
ATOM 643 N N . ASN A 1 81 ? 24.590 0.415 -6.176 1.00 95.44 81 ASN A N 1
ATOM 644 C CA . ASN A 1 81 ? 24.868 -0.929 -6.666 1.00 95.44 81 ASN A CA 1
ATOM 645 C C . ASN A 1 81 ? 25.734 -0.897 -7.942 1.00 95.44 81 ASN A C 1
ATOM 647 O O . ASN A 1 81 ? 25.313 -1.412 -8.979 1.00 95.44 81 ASN A O 1
ATOM 651 N N . PRO A 1 82 ? 26.974 -0.367 -7.882 1.00 90.81 82 PRO A N 1
ATOM 652 C CA . PRO A 1 82 ? 27.794 -0.106 -9.072 1.00 90.81 82 PRO A CA 1
ATOM 653 C C . PRO A 1 82 ? 28.209 -1.364 -9.857 1.00 90.81 82 PRO A C 1
ATOM 655 O O . PRO A 1 82 ? 28.647 -1.261 -10.997 1.00 90.81 82 PRO A O 1
ATOM 658 N N . GLY A 1 83 ? 28.077 -2.559 -9.269 1.00 94.00 83 GLY A N 1
ATOM 659 C CA . GLY A 1 83 ? 28.326 -3.835 -9.951 1.00 94.00 83 GLY A CA 1
ATOM 660 C C . GLY A 1 83 ? 27.161 -4.336 -10.814 1.00 94.00 83 GLY A C 1
ATOM 661 O O . GLY A 1 83 ? 27.310 -5.340 -11.509 1.00 94.00 83 GLY A O 1
ATOM 662 N N . VAL A 1 84 ? 25.996 -3.682 -10.767 1.00 94.44 84 VAL A N 1
ATOM 663 C CA . VAL A 1 84 ? 24.822 -4.078 -11.552 1.00 94.44 84 VAL A CA 1
ATOM 664 C C . VAL A 1 84 ? 24.918 -3.470 -12.947 1.00 94.44 84 VAL A C 1
ATOM 666 O O . VAL A 1 84 ? 24.920 -2.252 -13.113 1.00 94.44 84 VAL A O 1
ATOM 669 N N . ALA A 1 85 ? 24.967 -4.328 -13.967 1.00 95.25 85 ALA A N 1
ATOM 670 C CA . ALA A 1 85 ? 24.963 -3.884 -15.354 1.00 95.25 85 ALA A CA 1
ATOM 671 C C . ALA A 1 85 ? 23.651 -3.162 -15.698 1.00 95.25 85 ALA A C 1
ATOM 673 O O . ALA A 1 85 ? 22.557 -3.633 -15.376 1.00 95.25 85 ALA A O 1
ATOM 674 N N . VAL A 1 86 ? 23.766 -2.033 -16.399 1.00 94.62 86 VAL A N 1
ATOM 675 C CA . VAL A 1 86 ? 22.608 -1.307 -16.927 1.00 94.62 86 VAL A CA 1
ATOM 676 C C . VAL A 1 86 ? 21.881 -2.182 -17.942 1.00 94.62 86 VAL A C 1
ATOM 678 O O . VAL A 1 86 ? 22.493 -2.769 -18.833 1.00 94.62 86 VAL A O 1
ATOM 681 N N . THR A 1 87 ? 20.558 -2.251 -17.819 1.00 95.19 87 THR A N 1
ATOM 682 C CA . THR A 1 87 ? 19.695 -2.977 -18.751 1.00 95.19 87 THR A CA 1
ATOM 683 C C . THR A 1 87 ? 18.652 -2.052 -19.361 1.00 95.19 87 THR A C 1
ATOM 685 O O . THR A 1 87 ? 18.195 -1.098 -18.729 1.00 95.19 87 THR A O 1
ATOM 688 N N . THR A 1 88 ? 18.263 -2.371 -20.590 1.00 96.38 88 THR A N 1
ATOM 689 C CA . THR A 1 88 ? 17.155 -1.748 -21.323 1.00 96.38 88 THR A CA 1
ATOM 690 C C . THR A 1 88 ? 16.060 -2.752 -21.679 1.00 96.38 88 THR A C 1
ATOM 692 O O . THR A 1 88 ? 15.107 -2.423 -22.383 1.00 96.38 88 THR A O 1
ATOM 695 N N . ALA A 1 89 ? 16.181 -3.996 -21.208 1.00 96.81 89 ALA A N 1
ATOM 696 C CA . ALA A 1 89 ? 15.181 -5.019 -21.463 1.00 96.81 89 ALA A CA 1
ATOM 697 C C . ALA A 1 89 ? 13.842 -4.631 -20.819 1.00 96.81 89 ALA A C 1
ATOM 699 O O . ALA A 1 89 ? 13.806 -4.074 -19.714 1.00 96.81 89 ALA A O 1
ATOM 700 N N . ALA A 1 90 ? 12.733 -4.981 -21.472 1.00 96.38 90 ALA A N 1
ATOM 701 C CA . ALA A 1 90 ? 11.410 -4.848 -20.871 1.00 96.38 90 ALA A CA 1
ATOM 702 C C . ALA A 1 90 ? 11.296 -5.684 -19.581 1.00 96.38 90 ALA A C 1
ATOM 704 O O . ALA A 1 90 ? 11.964 -6.709 -19.429 1.00 96.38 90 ALA A O 1
ATOM 705 N N . SER A 1 91 ? 10.447 -5.255 -18.648 1.00 96.00 91 SER A N 1
ATOM 706 C CA . SER A 1 91 ? 9.985 -6.111 -17.550 1.00 96.00 91 SER A CA 1
ATOM 707 C C . SER A 1 91 ? 8.546 -6.556 -17.784 1.00 96.00 91 SER A C 1
ATOM 709 O O . SER A 1 91 ? 7.792 -5.911 -18.516 1.00 96.00 91 SER A O 1
ATOM 711 N N . ASP A 1 92 ? 8.162 -7.647 -17.128 1.00 96.38 92 ASP A N 1
ATOM 712 C CA . ASP A 1 92 ? 6.772 -8.058 -16.990 1.00 96.38 92 ASP A CA 1
ATOM 713 C C . ASP A 1 92 ? 6.441 -8.122 -15.502 1.00 96.38 92 ASP A C 1
ATOM 715 O O . ASP A 1 92 ? 7.077 -8.844 -14.737 1.00 96.38 92 ASP A O 1
ATOM 719 N N . LEU A 1 93 ? 5.484 -7.296 -15.091 1.00 96.38 93 LEU A N 1
ATOM 720 C CA . LEU A 1 93 ? 4.981 -7.287 -13.725 1.00 96.38 93 LEU A CA 1
ATOM 721 C C . LEU A 1 93 ? 3.612 -7.962 -13.645 1.00 96.38 93 LEU A C 1
ATOM 723 O O . LEU A 1 93 ? 3.066 -8.054 -12.558 1.00 96.38 93 LEU A O 1
ATOM 727 N N . THR A 1 94 ? 2.999 -8.403 -14.736 1.00 96.81 94 THR A N 1
ATOM 728 C CA . THR A 1 94 ? 1.619 -8.895 -14.691 1.00 96.81 94 THR A CA 1
ATOM 729 C C . THR A 1 94 ? 1.487 -10.171 -13.858 1.00 96.81 94 THR A C 1
ATOM 731 O O . THR A 1 94 ? 2.324 -11.069 -13.893 1.00 96.81 94 THR A O 1
ATOM 734 N N . LEU A 1 95 ? 0.428 -10.235 -13.053 1.00 97.50 95 LEU A N 1
ATOM 735 C CA . LEU A 1 95 ? 0.052 -11.441 -12.332 1.00 97.50 95 LEU A CA 1
ATOM 736 C C . LEU A 1 95 ? -0.617 -12.415 -13.299 1.00 97.50 95 LEU A C 1
ATOM 738 O O . LEU A 1 95 ? -1.538 -12.034 -14.028 1.00 97.50 95 LEU A O 1
ATOM 742 N N . THR A 1 96 ? -0.188 -13.672 -13.255 1.00 95.25 96 THR A N 1
ATOM 743 C CA . THR A 1 96 ? -0.788 -14.779 -14.015 1.00 95.25 96 THR A CA 1
ATOM 744 C C . THR A 1 96 ? -1.801 -15.573 -13.191 1.00 95.25 96 THR A C 1
ATOM 746 O O . THR A 1 96 ? -2.692 -16.203 -13.755 1.00 95.25 96 THR A O 1
ATOM 749 N N . ALA A 1 97 ? -1.698 -15.509 -11.862 1.00 96.31 97 ALA A N 1
ATOM 750 C CA . ALA A 1 97 ? -2.670 -16.039 -10.919 1.00 96.31 97 ALA A CA 1
ATOM 751 C C . ALA A 1 97 ? -2.731 -15.143 -9.677 1.00 96.31 97 ALA A C 1
ATOM 753 O O . ALA A 1 97 ? -1.737 -14.543 -9.273 1.00 96.31 97 ALA A O 1
ATOM 754 N N . PHE A 1 98 ? -3.904 -15.060 -9.056 1.00 98.06 98 PHE A N 1
ATOM 755 C CA . PHE A 1 98 ? -4.133 -14.260 -7.859 1.00 98.06 98 PHE A CA 1
ATOM 756 C C . PHE A 1 98 ? -5.260 -14.897 -7.035 1.00 98.06 98 PHE A C 1
ATOM 758 O O . PHE A 1 98 ? -6.287 -15.233 -7.628 1.00 98.06 98 PHE A O 1
ATOM 765 N N . PRO A 1 99 ? -5.101 -15.085 -5.708 1.00 97.25 99 PRO A N 1
ATOM 766 C CA . PRO A 1 99 ? -3.975 -14.673 -4.850 1.00 97.25 99 PRO A CA 1
ATOM 767 C C . PRO A 1 99 ? -2.930 -15.777 -4.571 1.00 97.25 99 PRO A C 1
ATOM 769 O O . PRO A 1 99 ? -2.090 -15.641 -3.678 1.00 97.25 99 PRO A O 1
ATOM 772 N N . ASN A 1 100 ? -2.990 -16.896 -5.297 1.00 92.81 100 ASN A N 1
ATOM 773 C CA . ASN A 1 100 ? -2.243 -18.114 -4.951 1.00 92.81 100 ASN A CA 1
ATOM 774 C C . ASN A 1 100 ? -0.785 -18.152 -5.438 1.00 92.81 100 ASN A C 1
ATOM 776 O O . ASN A 1 100 ? -0.041 -19.025 -5.012 1.00 92.81 100 ASN A O 1
ATOM 780 N N . ASN A 1 101 ? -0.364 -17.215 -6.290 1.00 91.94 101 ASN A N 1
ATOM 781 C CA . ASN A 1 101 ? 1.012 -17.123 -6.778 1.00 91.94 101 ASN A CA 1
ATOM 782 C C . ASN A 1 101 ? 1.434 -15.651 -6.833 1.00 91.94 101 ASN A C 1
ATOM 784 O O . ASN A 1 101 ? 1.188 -14.970 -7.831 1.00 91.94 101 ASN A O 1
ATOM 788 N N . LEU A 1 102 ? 1.986 -15.141 -5.734 1.00 96.00 102 LEU A N 1
ATOM 789 C CA . LEU A 1 102 ? 2.399 -13.743 -5.629 1.00 96.00 102 LEU A CA 1
ATOM 790 C C . LEU A 1 102 ? 3.919 -13.614 -5.835 1.00 96.00 102 LEU A C 1
ATOM 792 O O . LEU A 1 102 ? 4.649 -14.591 -5.668 1.00 96.00 102 LEU A O 1
ATOM 796 N N . PRO A 1 103 ? 4.422 -12.418 -6.193 1.00 96.75 103 PRO A N 1
ATOM 797 C CA . PRO A 1 103 ? 5.856 -12.140 -6.215 1.00 96.75 103 PRO A CA 1
ATOM 798 C C . PRO A 1 103 ? 6.531 -12.486 -4.882 1.00 96.75 103 PRO A C 1
ATOM 800 O O . PRO A 1 103 ? 5.934 -12.324 -3.815 1.00 96.75 103 PRO A O 1
ATOM 803 N N . ALA A 1 104 ? 7.791 -12.921 -4.936 1.00 97.06 104 ALA A N 1
ATOM 804 C CA . ALA A 1 104 ? 8.528 -13.407 -3.768 1.00 97.06 104 ALA A CA 1
ATOM 805 C C . ALA A 1 104 ? 8.610 -12.369 -2.634 1.00 97.06 104 ALA A C 1
ATOM 807 O O . ALA A 1 104 ? 8.521 -12.716 -1.456 1.00 97.06 104 ALA A O 1
ATOM 808 N N . GLU A 1 105 ? 8.727 -11.087 -2.977 1.00 96.06 105 GLU A N 1
ATOM 809 C CA . GLU A 1 105 ? 8.749 -9.983 -2.020 1.00 96.06 105 GLU A CA 1
ATOM 810 C C . GLU A 1 105 ? 7.413 -9.851 -1.275 1.00 96.06 105 GLU A C 1
ATOM 812 O O . GLU A 1 105 ? 7.387 -9.596 -0.069 1.00 96.06 105 GLU A O 1
ATOM 817 N N . ASP A 1 106 ? 6.292 -10.055 -1.970 1.00 97.62 106 ASP A N 1
ATOM 818 C CA . ASP A 1 106 ? 4.964 -10.020 -1.363 1.00 97.62 106 ASP A CA 1
ATOM 819 C C . ASP A 1 106 ? 4.704 -11.271 -0.507 1.00 97.62 106 ASP A C 1
ATOM 821 O O . ASP A 1 106 ? 4.124 -11.147 0.574 1.00 97.62 106 ASP A O 1
ATOM 825 N N . GLU A 1 107 ? 5.200 -12.444 -0.917 1.00 97.56 107 GLU A N 1
ATOM 826 C CA . GLU A 1 107 ? 5.171 -13.664 -0.094 1.00 97.56 107 GLU A CA 1
ATOM 827 C C . GLU A 1 107 ? 5.966 -13.488 1.209 1.00 97.56 107 GLU A C 1
ATOM 829 O O . GLU A 1 107 ? 5.486 -13.850 2.286 1.00 97.56 107 GLU A O 1
ATOM 834 N N . ALA A 1 108 ? 7.143 -12.857 1.156 1.00 98.00 108 ALA A N 1
ATOM 835 C CA . ALA A 1 108 ? 7.946 -12.569 2.346 1.00 98.00 108 ALA A CA 1
ATOM 836 C C . ALA A 1 108 ? 7.219 -11.621 3.322 1.00 98.00 108 ALA A C 1
ATOM 838 O O . ALA A 1 108 ? 7.237 -11.832 4.541 1.00 98.00 108 ALA A O 1
ATOM 839 N N . ILE A 1 109 ? 6.521 -10.606 2.798 1.00 97.81 109 ILE A N 1
ATOM 840 C CA . ILE A 1 109 ? 5.695 -9.688 3.598 1.00 97.81 109 ILE A CA 1
ATOM 841 C C . ILE A 1 109 ? 4.508 -10.430 4.225 1.00 97.81 109 ILE A C 1
ATOM 843 O O . ILE A 1 109 ? 4.228 -10.250 5.411 1.00 97.81 109 ILE A O 1
ATOM 847 N N . ILE A 1 110 ? 3.818 -11.273 3.453 1.00 97.56 110 ILE A N 1
ATOM 848 C CA . ILE A 1 110 ? 2.698 -12.101 3.924 1.00 97.56 110 ILE A CA 1
ATOM 849 C C . ILE A 1 110 ? 3.149 -13.044 5.043 1.00 97.56 110 ILE A C 1
ATOM 851 O O . ILE A 1 110 ? 2.489 -13.118 6.083 1.00 97.56 110 ILE A O 1
ATOM 855 N N . SER A 1 111 ? 4.303 -13.690 4.871 1.00 97.69 111 SER A N 1
ATOM 856 C CA . SER A 1 111 ? 4.911 -14.554 5.882 1.00 97.69 111 SER A CA 1
ATOM 857 C C . SER A 1 111 ? 5.261 -13.778 7.152 1.00 97.69 111 SER A C 1
ATOM 859 O O . SER A 1 111 ? 4.927 -14.216 8.249 1.00 97.69 111 SER A O 1
ATOM 861 N N . SER A 1 112 ? 5.863 -12.591 7.024 1.00 98.00 112 SER A N 1
ATOM 862 C CA . SER A 1 112 ? 6.200 -11.724 8.168 1.00 98.00 112 SER A CA 1
ATOM 863 C C . SER A 1 112 ? 4.961 -11.259 8.936 1.00 98.00 112 SER A C 1
ATOM 865 O O . SER A 1 112 ? 4.994 -11.078 10.151 1.00 98.00 112 SER A O 1
ATOM 867 N N . LEU A 1 113 ? 3.840 -11.088 8.234 1.00 97.62 113 LEU A N 1
ATOM 868 C CA . LEU A 1 113 ? 2.549 -10.802 8.845 1.00 97.62 113 LEU A CA 1
ATOM 869 C C . LEU A 1 113 ? 1.894 -12.054 9.446 1.00 97.62 113 LEU A C 1
ATOM 871 O O . LEU A 1 113 ? 0.936 -11.914 10.199 1.00 97.62 113 LEU A O 1
ATOM 875 N N . GLY A 1 114 ? 2.334 -13.269 9.125 1.00 97.38 114 GLY A N 1
ATOM 876 C CA . GLY A 1 114 ? 1.658 -14.495 9.553 1.00 97.38 114 GLY A CA 1
ATOM 877 C C . GLY A 1 114 ? 0.186 -14.519 9.125 1.00 97.38 114 GLY A C 1
ATOM 878 O O . GLY A 1 114 ? -0.689 -14.840 9.928 1.00 97.38 114 GLY A O 1
ATOM 879 N N . VAL A 1 115 ? -0.117 -14.058 7.905 1.00 95.25 115 VAL A N 1
ATOM 880 C CA . VAL A 1 115 ? -1.464 -14.155 7.315 1.00 95.25 115 VAL A CA 1
ATOM 881 C C . VAL A 1 115 ? -1.530 -15.319 6.335 1.00 95.25 115 VAL A C 1
ATOM 883 O O . VAL A 1 115 ? -0.552 -15.644 5.670 1.00 95.25 115 VAL A O 1
ATOM 886 N N . SER A 1 116 ? -2.694 -15.952 6.246 1.00 94.75 116 SER A N 1
ATOM 887 C CA . SER A 1 116 ? -2.950 -17.092 5.363 1.00 94.75 116 SER A CA 1
ATOM 888 C C . SER A 1 116 ? -4.405 -17.080 4.890 1.00 94.75 116 SER A C 1
ATOM 890 O O . SER A 1 116 ? -5.212 -16.296 5.386 1.00 94.75 116 SER A O 1
ATOM 892 N N . GLY A 1 117 ? -4.734 -17.935 3.921 1.00 97.00 117 GLY A N 1
ATOM 893 C CA . GLY A 1 117 ? -6.038 -17.936 3.257 1.00 97.00 117 GLY A CA 1
ATOM 894 C C . GLY A 1 117 ? -6.111 -16.931 2.106 1.00 97.00 117 GLY A C 1
ATOM 895 O O . GLY A 1 117 ? -5.415 -15.915 2.094 1.00 97.00 117 GLY A O 1
ATOM 896 N N . GLU A 1 118 ? -6.941 -17.237 1.110 1.00 97.62 118 GLU A N 1
ATOM 897 C CA . GLU A 1 118 ? -6.996 -16.482 -0.148 1.00 97.62 118 GLU A CA 1
ATOM 898 C C . GLU A 1 118 ? -7.356 -15.011 0.077 1.00 97.62 118 GLU A C 1
ATOM 900 O O . GLU A 1 118 ? -6.649 -14.125 -0.402 1.00 97.62 118 GLU A O 1
ATOM 905 N N . TYR A 1 119 ? -8.389 -14.741 0.881 1.00 98.00 119 TYR A N 1
ATOM 906 C CA . TYR A 1 119 ? -8.836 -13.381 1.178 1.00 98.00 119 TYR A CA 1
ATOM 907 C C . TYR A 1 119 ? -7.740 -12.517 1.820 1.00 98.00 119 TYR A C 1
ATOM 909 O O . TYR A 1 119 ? -7.439 -11.431 1.325 1.00 98.00 119 TYR A O 1
ATOM 917 N N . GLU A 1 120 ? -7.106 -12.995 2.893 1.00 97.69 120 GLU A N 1
ATOM 918 C CA . GLU A 1 120 ? -6.084 -12.220 3.605 1.00 97.69 120 GLU A CA 1
ATOM 919 C C . GLU A 1 120 ? -4.832 -12.007 2.755 1.00 97.69 120 GLU A C 1
ATOM 921 O O . GLU A 1 120 ? -4.250 -10.918 2.768 1.00 97.69 120 GLU A O 1
ATOM 926 N N . ARG A 1 121 ? -4.429 -13.019 1.977 1.00 97.81 121 ARG A N 1
ATOM 927 C CA . ARG A 1 121 ? -3.328 -12.899 1.014 1.00 97.81 121 ARG A CA 1
ATOM 928 C C . ARG A 1 121 ? -3.647 -11.843 -0.043 1.00 97.81 121 ARG A C 1
ATOM 930 O O . ARG A 1 121 ? -2.832 -10.952 -0.277 1.00 97.81 121 ARG A O 1
ATOM 937 N N . ALA A 1 122 ? -4.849 -11.888 -0.616 1.00 98.56 122 ALA A N 1
ATOM 938 C CA . ALA A 1 122 ? -5.310 -10.941 -1.625 1.00 98.56 122 ALA A CA 1
ATOM 939 C C . ALA A 1 122 ? -5.358 -9.500 -1.092 1.00 98.56 122 ALA A C 1
ATOM 941 O O . ALA A 1 122 ? -4.811 -8.585 -1.713 1.00 98.56 122 ALA A O 1
ATOM 942 N N . LEU A 1 123 ? -5.964 -9.295 0.082 1.00 98.50 123 LEU A N 1
ATOM 943 C CA . LEU A 1 123 ? -6.055 -7.981 0.716 1.00 98.50 123 LEU A CA 1
ATOM 944 C C . LEU A 1 123 ? -4.660 -7.419 1.012 1.00 98.50 123 LEU A C 1
ATOM 946 O O . LEU A 1 123 ? -4.374 -6.264 0.694 1.00 98.50 123 LEU A O 1
ATOM 950 N N . ASN A 1 124 ? -3.764 -8.228 1.583 1.00 98.31 124 ASN A N 1
ATOM 951 C CA . ASN A 1 124 ? -2.420 -7.766 1.920 1.00 98.31 124 ASN A CA 1
ATOM 952 C C . ASN A 1 124 ? -1.560 -7.482 0.689 1.00 98.31 124 ASN A C 1
ATOM 954 O O . ASN A 1 124 ? -0.791 -6.520 0.723 1.00 98.31 124 ASN A O 1
ATOM 958 N N . PHE A 1 125 ? -1.732 -8.234 -0.397 1.00 98.50 125 PHE 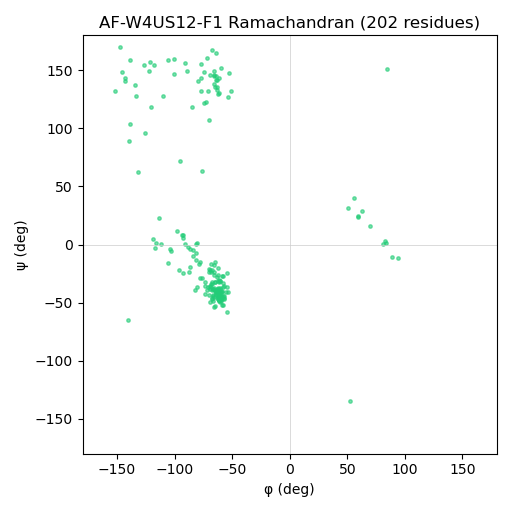A N 1
ATOM 959 C CA . PHE A 1 125 ? -1.101 -7.915 -1.671 1.00 98.50 125 PHE A CA 1
ATOM 960 C C . PHE A 1 125 ? -1.569 -6.552 -2.210 1.00 98.50 125 PHE A C 1
ATOM 962 O O . PHE A 1 125 ? -0.741 -5.710 -2.551 1.00 98.50 125 PHE A O 1
ATOM 969 N N . ILE A 1 126 ? -2.879 -6.270 -2.203 1.00 98.56 126 ILE A N 1
ATOM 970 C CA . ILE A 1 126 ? -3.411 -4.961 -2.633 1.00 98.56 126 ILE A CA 1
ATOM 971 C C . ILE A 1 126 ? -2.859 -3.829 -1.760 1.00 98.56 126 ILE A C 1
ATOM 973 O O . ILE A 1 126 ? -2.486 -2.773 -2.268 1.00 98.56 126 ILE A O 1
ATOM 977 N N . LEU A 1 127 ? -2.758 -4.037 -0.446 1.00 98.38 127 LEU A N 1
ATOM 978 C CA . LEU A 1 127 ? -2.162 -3.055 0.461 1.00 98.38 127 LEU A CA 1
ATOM 979 C C . LEU A 1 127 ? -0.670 -2.825 0.190 1.00 98.38 127 LEU A C 1
ATOM 981 O O . LEU A 1 127 ? -0.189 -1.712 0.414 1.00 98.38 127 LEU A O 1
ATOM 985 N N . ASN A 1 128 ? 0.061 -3.841 -0.265 1.00 98.00 128 ASN A N 1
ATOM 986 C CA . ASN A 1 128 ? 1.448 -3.686 -0.694 1.00 98.00 128 ASN A CA 1
ATOM 987 C C . ASN A 1 128 ? 1.529 -2.923 -2.023 1.00 98.00 128 ASN A C 1
ATOM 989 O O . ASN A 1 128 ? 2.365 -2.031 -2.149 1.00 98.00 128 ASN A O 1
ATOM 993 N N . GLU A 1 129 ? 0.612 -3.166 -2.966 1.00 97.88 129 GLU A N 1
ATOM 994 C CA . GLU A 1 129 ? 0.553 -2.364 -4.193 1.00 97.88 129 GLU A CA 1
ATOM 995 C C . GLU A 1 129 ? 0.219 -0.906 -3.938 1.00 97.88 129 GLU A C 1
ATOM 997 O O . GLU A 1 129 ? 0.868 -0.019 -4.485 1.00 97.88 129 GLU A O 1
ATOM 1002 N N . ARG A 1 130 ? -0.734 -0.632 -3.043 1.00 97.50 130 ARG A N 1
ATOM 1003 C CA . ARG A 1 130 ? -1.032 0.743 -2.627 1.00 97.50 130 ARG A CA 1
ATOM 1004 C C . ARG A 1 130 ? 0.201 1.429 -2.038 1.00 97.50 130 ARG A C 1
ATOM 1006 O O . ARG A 1 130 ? 0.387 2.614 -2.272 1.00 97.50 130 ARG A O 1
ATOM 1013 N N . SER A 1 131 ? 1.053 0.707 -1.305 1.00 95.19 131 SER A N 1
ATOM 1014 C CA . SER A 1 131 ? 2.318 1.259 -0.800 1.00 95.19 131 SER A CA 1
ATOM 1015 C C . SER A 1 131 ? 3.298 1.624 -1.911 1.00 95.19 131 SER A C 1
ATOM 1017 O O . SER A 1 131 ? 3.964 2.643 -1.787 1.00 95.19 131 SER A O 1
ATOM 1019 N N . ARG A 1 132 ? 3.404 0.805 -2.964 1.00 95.75 132 ARG A N 1
ATOM 1020 C CA . ARG A 1 132 ? 4.309 1.054 -4.095 1.00 95.75 132 ARG A CA 1
ATOM 1021 C C . ARG A 1 132 ? 3.806 2.184 -4.990 1.00 95.75 132 ARG A C 1
ATOM 1023 O O . ARG A 1 132 ? 4.586 3.029 -5.406 1.00 95.75 132 ARG A O 1
ATOM 1030 N N . GLU A 1 133 ? 2.506 2.200 -5.261 1.00 96.81 133 GLU A N 1
ATOM 1031 C CA . GLU A 1 133 ? 1.888 3.138 -6.196 1.00 96.81 133 GLU A CA 1
ATOM 1032 C C . GLU A 1 133 ? 1.636 4.522 -5.588 1.00 96.81 133 GLU A C 1
ATOM 1034 O O . GLU A 1 133 ? 1.755 5.510 -6.304 1.00 96.81 133 GLU A O 1
ATOM 1039 N N . LEU A 1 134 ? 1.258 4.597 -4.305 1.00 95.56 134 LEU A N 1
ATOM 1040 C CA . LEU A 1 134 ? 0.739 5.815 -3.657 1.00 95.56 134 LEU A CA 1
ATOM 1041 C C . LEU A 1 134 ? 1.690 6.363 -2.578 1.00 95.56 134 LEU A C 1
ATOM 1043 O O . LEU A 1 134 ? 1.268 7.034 -1.628 1.00 95.56 134 LEU A O 1
ATOM 1047 N N . LEU A 1 135 ? 2.980 6.023 -2.660 1.00 93.81 135 LEU A N 1
ATOM 1048 C CA . LEU A 1 135 ? 3.975 6.491 -1.699 1.00 93.81 135 LEU A CA 1
ATOM 1049 C C . LEU A 1 135 ? 4.065 8.023 -1.736 1.00 93.81 135 LEU A C 1
ATOM 1051 O O . LEU A 1 135 ? 4.209 8.621 -2.796 1.00 93.81 135 LEU A O 1
ATOM 1055 N N . GLY A 1 136 ? 4.003 8.657 -0.564 1.00 92.38 136 GLY A N 1
ATOM 1056 C CA . GLY A 1 136 ? 4.064 10.118 -0.448 1.00 92.38 136 GLY A CA 1
ATOM 1057 C C . GLY A 1 136 ? 2.731 10.842 -0.669 1.00 92.38 136 GLY A C 1
ATOM 1058 O O . GLY A 1 136 ? 2.689 12.061 -0.553 1.00 92.38 136 GLY A O 1
ATOM 1059 N N . GLU A 1 137 ? 1.629 10.122 -0.910 1.00 94.25 137 GLU A N 1
ATOM 1060 C CA . GLU A 1 137 ? 0.301 10.729 -1.115 1.00 94.25 137 GLU A CA 1
ATOM 1061 C C . GLU A 1 137 ? -0.549 10.832 0.166 1.00 94.25 137 GLU A C 1
ATOM 1063 O O . GLU A 1 137 ? -1.707 11.230 0.108 1.00 94.25 137 GLU A O 1
ATOM 1068 N N . TRP A 1 138 ? 0.023 10.529 1.338 1.00 91.75 138 TRP A N 1
ATOM 1069 C CA . TRP A 1 138 ? -0.591 10.751 2.663 1.00 91.75 138 TRP A CA 1
ATOM 1070 C C . TRP A 1 138 ? -1.889 9.974 2.952 1.00 91.75 138 TRP A C 1
ATOM 1072 O O . TRP A 1 138 ? -2.710 10.423 3.739 1.00 91.75 138 TRP A O 1
ATOM 1082 N N . GLN A 1 139 ? -2.073 8.792 2.353 1.00 91.81 139 GLN A N 1
ATOM 1083 C CA . GLN A 1 139 ? -3.290 7.969 2.527 1.00 91.81 139 GLN A CA 1
ATOM 1084 C C . GLN A 1 139 ? -3.055 6.662 3.304 1.00 91.81 139 GLN A C 1
ATOM 1086 O O . GLN A 1 139 ? -3.956 5.820 3.438 1.00 91.81 139 GLN A O 1
ATOM 1091 N N . ARG A 1 140 ? -1.811 6.405 3.735 1.00 94.94 140 ARG A N 1
ATOM 1092 C CA . ARG A 1 140 ? -1.413 5.092 4.261 1.00 94.94 140 ARG A CA 1
ATOM 1093 C C . ARG A 1 140 ? -2.099 4.784 5.586 1.00 94.94 140 ARG A C 1
ATOM 1095 O O . ARG A 1 140 ? -2.597 3.673 5.744 1.00 94.94 140 ARG A O 1
ATOM 1102 N N . TRP A 1 141 ? -2.132 5.737 6.514 1.00 95.31 141 TRP A N 1
ATOM 1103 C CA . TRP A 1 141 ? -2.741 5.528 7.827 1.00 95.31 141 TRP A CA 1
ATOM 1104 C C . TRP A 1 141 ? -4.244 5.257 7.695 1.00 95.31 141 TRP A C 1
ATOM 1106 O O . TRP A 1 141 ? -4.741 4.270 8.231 1.00 95.31 141 TRP A O 1
ATOM 1116 N N . GLU A 1 142 ? -4.939 6.057 6.888 1.00 94.50 142 GLU A N 1
ATOM 1117 C CA . GLU A 1 142 ? -6.376 5.971 6.633 1.00 94.50 142 GLU A CA 1
ATOM 1118 C C . GLU A 1 142 ? -6.736 4.629 5.980 1.00 94.50 142 GLU A C 1
ATOM 1120 O O . GLU A 1 142 ? -7.667 3.947 6.409 1.00 94.50 142 GLU A O 1
ATOM 1125 N N . THR A 1 143 ? -5.951 4.201 4.983 1.00 95.81 143 THR A N 1
ATOM 1126 C CA . THR A 1 143 ? -6.126 2.899 4.318 1.00 95.81 143 THR A CA 1
ATOM 1127 C C . THR A 1 143 ? -5.956 1.747 5.311 1.00 95.81 143 THR A C 1
ATOM 1129 O O . THR A 1 143 ? -6.769 0.822 5.344 1.00 95.81 143 THR A O 1
ATOM 1132 N N . LEU A 1 144 ? -4.896 1.779 6.123 1.00 97.44 144 LEU A N 1
ATOM 1133 C CA . LEU A 1 144 ? -4.611 0.713 7.078 1.00 97.44 144 LEU A CA 1
ATOM 1134 C C . LEU A 1 144 ? -5.632 0.666 8.221 1.00 97.44 144 LEU A C 1
ATOM 1136 O O . LEU A 1 144 ? -6.001 -0.424 8.656 1.00 97.44 144 LEU A O 1
ATOM 1140 N N . SER A 1 145 ? -6.104 1.825 8.684 1.00 96.50 145 SER A N 1
ATOM 1141 C CA . SER A 1 145 ? -7.150 1.918 9.702 1.00 96.50 145 SER A CA 1
ATOM 1142 C C . SER A 1 145 ? -8.473 1.346 9.178 1.00 96.50 145 SER A C 1
ATOM 1144 O O . SER A 1 145 ? -8.994 0.392 9.754 1.00 96.50 145 SER A O 1
ATOM 1146 N N . ARG A 1 146 ? -8.955 1.802 8.008 1.00 96.06 146 ARG A N 1
ATOM 1147 C CA . ARG A 1 146 ? -10.212 1.313 7.401 1.00 96.06 146 ARG A CA 1
ATOM 1148 C C . ARG A 1 146 ? -10.192 -0.189 7.098 1.00 96.06 146 ARG A C 1
ATOM 1150 O O . ARG A 1 146 ? -11.232 -0.842 7.117 1.00 96.06 146 ARG A O 1
ATOM 1157 N N . THR A 1 147 ? -9.025 -0.744 6.787 1.00 96.69 147 THR A N 1
ATOM 1158 C CA . THR A 1 147 ? -8.876 -2.181 6.507 1.00 96.69 147 THR A CA 1
ATOM 1159 C C . THR A 1 147 ? -8.610 -3.022 7.755 1.00 96.69 147 THR A C 1
ATOM 1161 O O . THR A 1 147 ? -8.510 -4.237 7.633 1.00 96.69 147 THR A O 1
ATOM 1164 N N . GLY A 1 148 ? -8.495 -2.414 8.941 1.00 96.31 148 GLY A N 1
ATOM 1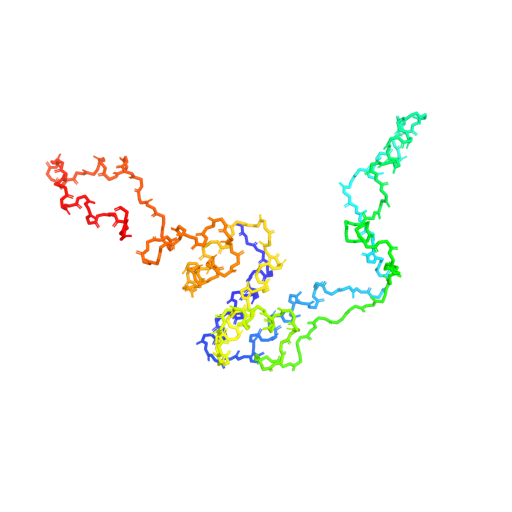165 C CA . GLY A 1 148 ? -8.198 -3.127 10.188 1.00 96.31 148 GLY A CA 1
ATOM 1166 C C . GLY A 1 148 ? -6.772 -3.689 10.257 1.00 96.31 148 GLY A C 1
ATOM 1167 O O . GLY A 1 148 ? -6.473 -4.536 11.093 1.00 96.31 148 GLY A O 1
ATOM 1168 N N . THR A 1 149 ? -5.869 -3.234 9.385 1.00 97.50 149 THR A N 1
ATOM 1169 C CA . THR A 1 149 ? -4.507 -3.780 9.257 1.00 97.50 149 THR A CA 1
ATOM 1170 C C . THR A 1 149 ? -3.431 -2.899 9.896 1.00 97.50 149 THR A C 1
ATOM 1172 O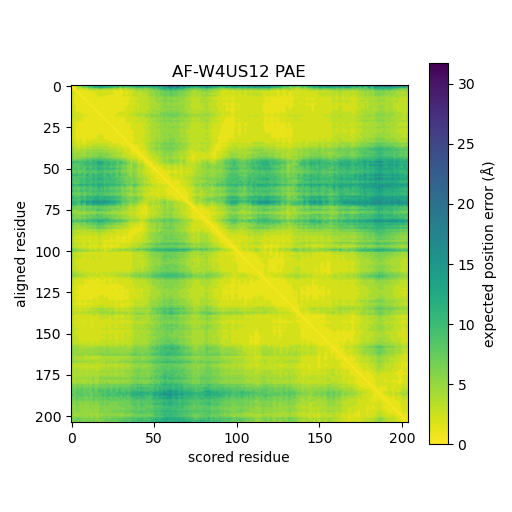 O . THR A 1 149 ? -2.271 -3.315 9.973 1.00 97.50 149 THR A O 1
ATOM 1175 N N . LEU A 1 150 ? -3.799 -1.710 10.395 1.00 97.75 150 LEU A N 1
ATOM 1176 C CA . LEU A 1 150 ? -2.880 -0.722 10.972 1.00 97.75 150 LEU A CA 1
ATOM 1177 C C . LEU A 1 150 ? -2.011 -1.296 12.086 1.00 97.75 150 LEU A C 1
ATOM 1179 O O . LEU A 1 150 ? -0.788 -1.264 11.971 1.00 97.75 150 LEU A O 1
ATOM 1183 N N . ILE A 1 151 ? -2.621 -1.840 13.140 1.00 97.69 151 ILE A N 1
ATOM 1184 C CA . ILE A 1 151 ? -1.884 -2.326 14.313 1.00 97.69 151 ILE A CA 1
ATOM 1185 C C . ILE A 1 151 ? -0.904 -3.424 13.921 1.00 97.69 151 ILE A C 1
ATOM 1187 O O . ILE A 1 151 ? 0.272 -3.371 14.277 1.00 97.69 151 ILE A O 1
ATOM 1191 N N . LYS A 1 152 ? -1.385 -4.407 13.156 1.00 97.44 152 LYS A N 1
ATOM 1192 C CA . LYS A 1 152 ? -0.590 -5.557 12.738 1.00 97.44 152 LYS A CA 1
ATOM 1193 C C . LYS A 1 152 ? 0.620 -5.122 11.913 1.00 97.44 152 LYS A C 1
ATOM 1195 O O . LYS A 1 152 ? 1.744 -5.493 12.230 1.00 97.44 152 LYS A O 1
ATOM 1200 N N . ARG A 1 153 ? 0.409 -4.280 10.898 1.00 97.62 153 ARG A N 1
ATOM 1201 C CA . ARG A 1 153 ? 1.492 -3.797 10.030 1.00 97.62 153 ARG A CA 1
ATOM 1202 C C . ARG A 1 153 ? 2.446 -2.850 10.747 1.00 97.62 153 ARG A C 1
ATOM 1204 O O . ARG A 1 153 ? 3.644 -2.949 10.518 1.00 97.62 153 ARG A O 1
ATOM 1211 N N . ALA A 1 154 ? 1.954 -1.972 11.619 1.00 97.25 154 ALA A N 1
ATOM 1212 C CA . ALA A 1 154 ? 2.813 -1.080 12.393 1.00 97.25 154 ALA A CA 1
ATOM 1213 C C . ALA A 1 154 ? 3.721 -1.862 13.351 1.00 97.25 154 ALA A C 1
ATOM 1215 O O . ALA A 1 154 ? 4.912 -1.585 13.411 1.00 97.25 154 ALA A O 1
ATOM 1216 N N . LYS A 1 155 ? 3.193 -2.883 14.038 1.00 97.50 155 LYS A N 1
ATOM 1217 C CA . LYS A 1 155 ? 4.003 -3.736 14.919 1.00 97.50 155 LYS A CA 1
ATOM 1218 C C . LYS A 1 155 ? 5.093 -4.506 14.174 1.00 97.50 155 LYS A C 1
ATOM 1220 O O . LYS A 1 155 ? 6.178 -4.660 14.716 1.00 97.50 155 LYS A O 1
ATOM 1225 N N . VAL A 1 156 ? 4.808 -4.980 12.959 1.00 97.44 156 VAL A N 1
ATOM 1226 C CA . VAL A 1 156 ? 5.760 -5.786 12.176 1.00 97.44 156 VAL A CA 1
ATOM 1227 C C . VAL A 1 156 ? 6.785 -4.920 11.433 1.00 97.44 156 VAL A C 1
ATOM 1229 O O . VAL A 1 156 ? 7.951 -5.291 11.369 1.00 97.44 156 VAL A O 1
ATOM 1232 N N . PHE A 1 157 ? 6.379 -3.775 10.876 1.00 96.50 157 PHE A N 1
ATOM 1233 C CA . PHE A 1 157 ? 7.202 -3.021 9.917 1.00 96.50 157 PHE A CA 1
ATOM 1234 C C . PHE A 1 157 ? 7.620 -1.619 10.373 1.00 96.50 157 PHE A C 1
ATOM 1236 O O . PHE A 1 157 ? 8.335 -0.944 9.639 1.00 96.50 157 PHE A O 1
ATOM 1243 N N . ASN A 1 158 ? 7.178 -1.146 11.541 1.00 96.25 158 ASN A N 1
ATOM 1244 C CA . ASN A 1 158 ? 7.559 0.166 12.060 1.00 96.25 158 ASN A CA 1
ATOM 1245 C C . ASN A 1 158 ? 8.140 0.024 13.470 1.00 96.25 158 ASN A C 1
ATOM 1247 O O . ASN A 1 158 ? 7.407 -0.008 14.455 1.00 96.25 158 ASN A O 1
ATOM 1251 N N . THR A 1 159 ? 9.467 -0.040 13.559 1.00 95.88 159 THR A N 1
ATOM 1252 C CA . THR A 1 159 ? 10.198 -0.194 14.824 1.00 95.88 159 THR A CA 1
ATOM 1253 C C . THR A 1 159 ? 9.910 0.943 15.803 1.00 95.88 159 THR A C 1
ATOM 1255 O O . THR A 1 159 ? 9.677 0.666 16.978 1.00 95.88 159 THR A O 1
ATOM 1258 N N . GLU A 1 160 ? 9.819 2.186 15.328 1.00 95.94 160 GLU A N 1
ATOM 1259 C CA . GLU A 1 160 ? 9.534 3.367 16.156 1.00 95.94 160 GLU A CA 1
ATOM 1260 C C . GLU A 1 160 ? 8.138 3.317 16.793 1.00 95.94 160 GLU A C 1
ATOM 1262 O O . GLU A 1 160 ? 7.958 3.658 17.963 1.00 95.94 160 GLU A O 1
ATOM 1267 N N . ALA A 1 161 ? 7.135 2.859 16.039 1.00 95.38 161 ALA A N 1
ATOM 1268 C CA . ALA A 1 161 ? 5.756 2.776 16.514 1.00 95.38 161 ALA A CA 1
ATOM 1269 C C . ALA A 1 161 ? 5.438 1.456 17.235 1.00 95.38 161 ALA A C 1
ATOM 1271 O O . ALA A 1 161 ? 4.489 1.410 18.020 1.00 95.38 161 ALA A O 1
ATOM 1272 N N . SER A 1 162 ? 6.190 0.385 16.967 1.00 96.12 162 SER A N 1
ATOM 1273 C CA . SER A 1 162 ? 5.855 -0.995 17.354 1.00 96.12 162 SER A CA 1
ATOM 1274 C C . SER A 1 162 ? 5.565 -1.173 18.846 1.00 96.12 162 SER A C 1
ATOM 1276 O O . SER A 1 162 ? 4.613 -1.866 19.211 1.00 96.12 162 SER A O 1
ATOM 1278 N N . THR A 1 163 ? 6.347 -0.513 19.702 1.00 96.81 163 THR A N 1
ATOM 1279 C CA . THR A 1 163 ? 6.261 -0.605 21.166 1.00 96.81 163 THR A CA 1
ATOM 1280 C C . THR A 1 163 ? 5.108 0.209 21.745 1.00 96.81 163 THR A C 1
ATOM 1282 O O . THR A 1 163 ? 4.553 -0.151 22.781 1.00 96.81 163 THR A O 1
ATOM 1285 N N . ASN A 1 164 ? 4.719 1.290 21.068 1.00 96.06 164 ASN A N 1
ATOM 1286 C CA . ASN A 1 164 ? 3.771 2.271 21.587 1.00 96.06 164 ASN A CA 1
ATOM 1287 C C . ASN A 1 164 ? 2.388 2.176 20.940 1.00 96.06 164 ASN A C 1
ATOM 1289 O O . ASN A 1 164 ? 1.428 2.731 21.478 1.00 96.06 164 ASN A O 1
ATOM 1293 N N . ILE A 1 165 ? 2.248 1.494 19.798 1.00 97.19 165 ILE A N 1
ATOM 1294 C CA . ILE A 1 165 ? 0.966 1.406 19.106 1.00 97.19 165 ILE A CA 1
ATOM 1295 C C . ILE A 1 165 ? -0.019 0.479 19.838 1.00 97.19 165 ILE A C 1
ATOM 1297 O O . ILE A 1 165 ? 0.253 -0.702 20.069 1.00 97.19 165 ILE A O 1
ATOM 1301 N N . LYS A 1 166 ? -1.188 1.018 20.203 1.00 96.94 166 LYS A N 1
ATOM 1302 C CA . LYS A 1 166 ? -2.216 0.327 20.991 1.00 96.94 166 LYS A CA 1
ATOM 1303 C C . LYS A 1 166 ? -3.432 0.023 20.125 1.00 96.94 166 LYS A C 1
ATOM 1305 O O . LYS A 1 166 ? -3.960 0.926 19.478 1.00 96.94 166 LYS A O 1
ATOM 1310 N N . ALA A 1 167 ? -3.845 -1.243 20.139 1.00 96.31 167 ALA A N 1
ATOM 1311 C CA . ALA A 1 167 ? -5.076 -1.686 19.496 1.00 96.31 167 ALA A CA 1
ATOM 1312 C C . ALA A 1 167 ? -6.298 -1.078 20.188 1.00 96.31 167 ALA A C 1
ATOM 1314 O O . ALA A 1 167 ? -6.268 -0.864 21.401 1.00 96.31 167 ALA A O 1
ATOM 1315 N N . SER A 1 168 ? -7.365 -0.852 19.423 1.00 94.31 168 SER A N 1
ATOM 1316 C CA . SER A 1 168 ? -8.597 -0.188 19.879 1.00 94.31 168 SER A CA 1
ATOM 1317 C C . SER A 1 168 ? -8.384 1.235 20.414 1.00 94.31 168 SER A C 1
ATOM 1319 O O . SER A 1 168 ? -9.172 1.715 21.224 1.00 94.31 168 SER A O 1
ATOM 1321 N N . LYS A 1 169 ? -7.312 1.899 19.974 1.00 95.69 169 LYS A N 1
ATOM 1322 C CA . LYS A 1 169 ? -7.001 3.292 20.307 1.00 95.69 169 LYS A CA 1
ATOM 1323 C C . LYS A 1 169 ? -6.454 4.008 19.077 1.00 95.69 169 LYS A C 1
ATOM 1325 O O . LYS A 1 169 ? -7.089 4.918 18.563 1.00 95.69 169 LYS A O 1
ATOM 1330 N N . HIS A 1 170 ? -5.289 3.591 18.574 1.00 96.94 170 HIS A N 1
ATOM 1331 C CA . HIS A 1 170 ? -4.546 4.337 17.544 1.00 96.94 170 HIS A CA 1
ATOM 1332 C C . HIS A 1 170 ? -5.063 4.141 16.107 1.00 96.94 170 HIS A C 1
ATOM 1334 O O . HIS A 1 170 ? -4.502 4.700 15.162 1.00 96.94 170 HIS A O 1
ATOM 1340 N N . GLU A 1 171 ? -6.124 3.359 15.932 1.00 96.25 171 GLU A N 1
ATOM 1341 C CA . GLU A 1 171 ? -6.908 3.268 14.702 1.00 96.25 171 GLU A CA 1
ATOM 1342 C C . GLU A 1 171 ? -7.721 4.543 14.442 1.00 96.25 171 GLU A C 1
ATOM 1344 O O . GLU A 1 171 ? -8.057 4.824 13.292 1.00 96.25 171 GLU A O 1
ATOM 1349 N N . LEU A 1 172 ? -7.981 5.344 15.479 1.00 95.06 172 LEU A N 1
ATOM 1350 C CA . LEU A 1 172 ? -8.610 6.659 15.392 1.00 95.06 172 LEU A CA 1
ATOM 1351 C C . LEU A 1 172 ? -7.682 7.727 15.988 1.00 95.06 172 LEU A C 1
ATOM 1353 O O . LEU A 1 172 ? -6.798 7.432 16.789 1.00 95.06 172 LEU A O 1
ATOM 1357 N N . ARG A 1 173 ? -7.864 8.986 15.579 1.00 94.12 173 ARG A N 1
ATOM 1358 C CA . ARG A 1 173 ? -7.171 10.140 16.181 1.00 94.12 173 ARG A CA 1
ATOM 1359 C C . ARG A 1 173 ? -8.009 10.685 17.345 1.00 94.12 173 ARG A C 1
ATOM 1361 O O . ARG A 1 173 ? -9.232 10.589 17.265 1.00 94.12 173 ARG A O 1
ATOM 1368 N N . PRO A 1 174 ? -7.413 11.271 18.397 1.00 96.31 174 PRO A N 1
ATOM 1369 C CA . PRO A 1 174 ? -8.196 11.902 19.454 1.00 96.31 174 PRO A CA 1
ATOM 1370 C C . PRO A 1 174 ? -9.031 13.050 18.887 1.00 96.31 174 PRO A C 1
ATOM 1372 O O . PRO A 1 174 ? -8.566 13.792 18.015 1.00 96.31 174 PRO A O 1
ATOM 1375 N N . ILE A 1 175 ? -10.240 13.225 19.410 1.00 97.31 175 ILE A N 1
ATOM 1376 C CA . ILE A 1 175 ? -11.003 14.449 19.176 1.00 97.31 175 ILE A CA 1
ATOM 1377 C C . ILE A 1 175 ? -10.315 15.580 19.957 1.00 97.31 175 ILE A C 1
ATOM 1379 O O . ILE A 1 175 ? -9.982 15.370 21.128 1.00 97.31 175 ILE A O 1
ATOM 1383 N N . PRO A 1 176 ? -10.070 16.758 19.346 1.00 97.25 176 PRO A N 1
ATOM 1384 C CA . PRO A 1 176 ? -9.420 17.873 20.027 1.00 97.25 176 PRO A CA 1
ATOM 1385 C C . PRO A 1 176 ? -10.122 18.234 21.338 1.00 97.25 176 PRO A C 1
ATOM 1387 O O . PRO A 1 176 ? -11.322 18.499 21.351 1.00 97.25 176 PRO A O 1
ATOM 1390 N N . GLN A 1 177 ? -9.368 18.292 22.438 1.00 95.94 177 GLN A N 1
ATOM 1391 C CA . GLN A 1 177 ? -9.945 18.565 23.758 1.00 95.94 177 GLN A CA 1
ATOM 1392 C C . GLN A 1 177 ? -10.643 19.931 23.809 1.00 95.94 177 GLN A C 1
ATOM 1394 O O . GLN A 1 177 ? -11.726 20.049 24.367 1.00 95.94 177 GLN A O 1
ATOM 1399 N N . SER A 1 178 ? -10.084 20.938 23.131 1.00 97.00 178 SER A N 1
ATOM 1400 C CA . SER A 1 178 ? -10.695 22.266 23.012 1.00 97.00 178 SER A CA 1
ATOM 1401 C C . SER A 1 178 ? -12.058 22.255 22.315 1.00 97.00 178 SER A C 1
ATOM 1403 O O . SER A 1 178 ? -12.901 23.086 22.635 1.00 97.00 178 SER A O 1
ATOM 1405 N N . PHE A 1 179 ? -12.295 21.320 21.386 1.00 97.25 179 PHE A N 1
ATOM 1406 C CA . PHE A 1 179 ? -13.614 21.136 20.782 1.00 97.25 179 PHE A CA 1
ATOM 1407 C C . PHE A 1 179 ? -14.601 20.578 21.812 1.00 97.25 179 PHE A C 1
ATOM 1409 O O . PHE A 1 179 ? -15.674 21.145 21.985 1.00 97.25 179 PHE A O 1
ATOM 1416 N N . ILE A 1 180 ? -14.219 19.517 22.532 1.00 97.50 180 ILE A N 1
ATOM 1417 C CA . ILE A 1 180 ? -15.071 18.880 23.551 1.00 97.50 180 ILE A CA 1
ATOM 1418 C C . ILE A 1 180 ? -15.400 19.861 24.683 1.00 97.50 180 ILE A C 1
ATOM 1420 O O . ILE A 1 180 ? -16.534 19.913 25.156 1.00 97.50 180 ILE A O 1
ATOM 1424 N N . ASP A 1 181 ? -14.423 20.661 25.110 1.00 96.12 181 ASP A N 1
ATOM 1425 C CA . ASP A 1 181 ? -14.609 21.643 26.177 1.00 96.12 181 ASP A CA 1
ATOM 1426 C C . ASP A 1 181 ? -15.540 22.796 25.796 1.00 96.12 181 ASP A C 1
ATOM 1428 O O . ASP A 1 181 ? -16.113 23.410 26.693 1.00 96.12 181 ASP A O 1
ATOM 1432 N N . GLY A 1 182 ? -15.718 23.061 24.499 1.00 96.50 182 GLY A N 1
ATOM 1433 C CA . GLY A 1 182 ? -16.646 24.067 23.983 1.00 96.50 182 GLY A CA 1
ATOM 1434 C C . GLY A 1 182 ? -18.083 23.576 23.783 1.00 96.50 182 GLY A C 1
ATOM 1435 O O . GLY A 1 182 ? -18.934 24.372 23.390 1.00 96.50 182 GLY A O 1
ATOM 1436 N N . LEU A 1 183 ? -18.373 22.291 24.012 1.00 96.94 183 LEU A N 1
ATOM 1437 C CA . LEU A 1 183 ? -19.725 21.746 23.881 1.00 96.94 183 LEU A CA 1
ATOM 1438 C C . LEU A 1 183 ? -20.595 22.132 25.083 1.00 96.94 183 LEU A C 1
ATOM 1440 O O . LEU A 1 183 ? -20.141 22.109 26.229 1.00 96.94 183 LEU A O 1
ATOM 1444 N N . LEU A 1 184 ? -21.872 22.403 24.812 1.00 97.44 184 LEU A N 1
ATOM 1445 C CA . LEU A 1 184 ? -22.897 22.720 25.806 1.00 97.44 184 LEU A CA 1
ATOM 1446 C C . LEU A 1 184 ? -24.107 21.793 25.634 1.00 97.44 184 LEU A C 1
ATOM 1448 O O . LEU A 1 184 ? -24.359 21.282 24.540 1.00 97.44 184 LEU A O 1
ATOM 1452 N N . ASN A 1 185 ? -24.855 21.579 26.716 1.00 96.44 185 ASN A N 1
ATOM 1453 C CA . ASN A 1 185 ? -26.182 20.972 26.659 1.00 96.44 185 ASN A CA 1
ATOM 1454 C C . ASN A 1 185 ? -27.164 21.934 25.956 1.00 96.44 185 ASN A C 1
ATOM 1456 O O . ASN A 1 185 ? -26.871 23.118 25.780 1.00 96.44 185 ASN A O 1
ATOM 1460 N N . GLU A 1 186 ? -28.352 21.450 25.581 1.00 95.94 186 GLU A N 1
ATOM 1461 C CA . GLU A 1 186 ? -29.375 22.275 24.907 1.00 95.94 186 GLU A CA 1
ATOM 1462 C C . GLU A 1 186 ? -29.808 23.502 25.729 1.00 95.94 186 GLU A C 1
ATOM 1464 O O . GLU A 1 186 ? -30.190 24.525 25.166 1.00 95.94 186 GLU A O 1
ATOM 1469 N N . ASP A 1 187 ? -29.708 23.419 27.057 1.00 96.50 187 ASP A N 1
ATOM 1470 C CA . ASP A 1 187 ? -30.010 24.509 27.990 1.00 96.50 187 ASP A CA 1
ATOM 1471 C C . ASP A 1 187 ? -28.862 25.527 28.158 1.00 96.50 187 ASP A C 1
ATOM 1473 O O . ASP A 1 187 ? -28.984 26.479 28.928 1.00 96.50 187 ASP A O 1
ATOM 1477 N N . GLY A 1 188 ? -27.743 25.339 27.451 1.00 96.44 188 GLY A N 1
ATOM 1478 C CA . GLY A 1 188 ? -26.560 26.195 27.515 1.00 96.44 188 GLY A CA 1
ATOM 1479 C C . GLY A 1 188 ? -25.604 25.893 28.674 1.00 96.44 188 GLY A C 1
ATOM 1480 O O . GLY A 1 188 ? -24.603 26.593 28.824 1.00 96.44 188 GLY A O 1
ATOM 1481 N N . SER A 1 189 ? -25.866 24.869 29.491 1.00 96.81 189 SER A N 1
ATOM 1482 C CA . SER A 1 189 ? -24.946 24.440 30.551 1.00 96.81 189 SER A CA 1
ATOM 1483 C C . SER A 1 189 ? -23.757 23.636 30.006 1.00 96.81 189 SER A C 1
ATOM 1485 O O . SER A 1 189 ? -23.837 22.999 28.955 1.00 96.81 189 SER A O 1
ATOM 1487 N N . ASN A 1 190 ? -22.636 23.636 30.735 1.00 96.19 190 ASN A N 1
ATOM 1488 C CA . ASN A 1 190 ? -21.469 22.818 30.387 1.00 96.19 190 ASN A CA 1
ATOM 1489 C C . ASN A 1 190 ? -21.778 21.319 30.513 1.00 96.19 190 ASN A C 1
ATOM 1491 O O . ASN A 1 190 ? -22.443 20.893 31.458 1.00 96.19 190 ASN A O 1
ATOM 1495 N N . LEU A 1 191 ? -21.199 20.505 29.626 1.00 97.12 191 LEU A N 1
ATOM 1496 C CA . LEU A 1 191 ? -21.231 19.047 29.768 1.00 97.12 191 LEU A CA 1
ATOM 1497 C C . LEU A 1 191 ? -20.496 18.594 31.042 1.00 97.12 191 LEU A C 1
ATOM 1499 O O . LEU A 1 191 ? -19.415 19.099 31.367 1.00 97.12 191 LEU A O 1
ATOM 1503 N N . SER A 1 192 ? -21.046 17.577 31.713 1.00 96.44 192 SER A N 1
ATOM 1504 C CA . SER A 1 192 ? -20.356 16.832 32.770 1.00 96.44 192 SER A CA 1
ATOM 1505 C C . SER A 1 192 ? -19.142 16.086 32.210 1.00 96.44 192 SER A C 1
ATOM 1507 O O . SER A 1 192 ? -19.020 15.870 31.001 1.00 96.44 192 SER A O 1
ATOM 1509 N N . LYS A 1 193 ? -18.248 15.633 33.094 1.00 94.88 193 LYS A N 1
ATOM 1510 C CA . LYS A 1 193 ? -17.093 14.825 32.690 1.00 94.88 193 LYS A CA 1
ATOM 1511 C C . LYS A 1 193 ? -17.523 13.559 31.945 1.00 94.88 193 LYS A C 1
ATOM 1513 O O . LYS A 1 193 ? -17.017 13.281 30.870 1.00 94.88 193 LYS A O 1
ATOM 1518 N N . GLU A 1 194 ? -18.517 12.847 32.460 1.00 96.06 194 GLU A N 1
ATOM 1519 C CA . GLU A 1 194 ? -19.026 11.606 31.872 1.00 96.06 194 GLU A CA 1
ATOM 1520 C C . GLU A 1 194 ? -19.672 11.848 30.502 1.00 96.06 194 GLU A C 1
ATOM 1522 O O . GLU A 1 194 ? -19.626 10.982 29.629 1.00 96.06 194 GLU A O 1
ATOM 1527 N N . GLN A 1 195 ? -20.290 13.017 30.298 1.00 96.19 195 GLN A N 1
ATOM 1528 C CA . GLN A 1 195 ? -20.807 13.412 28.989 1.00 96.19 195 GLN A CA 1
ATOM 1529 C C . GLN A 1 195 ? -19.665 13.724 28.017 1.00 96.19 195 GLN A C 1
ATOM 1531 O O . GLN A 1 195 ? -19.714 13.265 26.879 1.00 96.19 195 GLN A O 1
ATOM 1536 N N . LYS A 1 196 ? -18.629 14.451 28.456 1.00 95.62 196 LYS A N 1
ATOM 1537 C CA . LYS A 1 196 ? -17.430 14.744 27.651 1.00 95.62 196 LYS A CA 1
ATOM 1538 C C . LYS A 1 196 ? -16.669 13.474 27.266 1.00 95.62 196 LYS A C 1
ATOM 1540 O O . LYS A 1 196 ? -16.304 13.321 26.105 1.00 95.62 196 LYS A O 1
ATOM 1545 N N . ASP A 1 197 ? -16.503 12.539 28.196 1.00 94.62 197 ASP A N 1
ATOM 1546 C CA . ASP A 1 197 ? -15.797 11.274 27.965 1.00 94.62 197 ASP A CA 1
ATOM 1547 C C . ASP A 1 197 ? -16.483 10.433 26.870 1.00 94.62 197 ASP A C 1
ATOM 1549 O O . ASP A 1 197 ? -15.809 9.764 26.092 1.00 94.62 197 ASP A O 1
ATOM 1553 N N . LYS A 1 198 ? -17.817 10.518 26.734 1.00 95.94 198 LYS A N 1
ATOM 1554 C CA . LYS A 1 198 ? -18.570 9.851 25.651 1.00 95.94 198 LYS A CA 1
ATOM 1555 C C . LYS A 1 198 ? -18.317 10.438 24.262 1.00 95.94 198 LYS A C 1
ATOM 1557 O O . LYS A 1 198 ? -18.582 9.753 23.277 1.00 95.94 198 LYS A O 1
ATOM 1562 N N . TRP A 1 199 ? -17.853 11.684 24.170 1.00 96.00 199 TRP A N 1
ATOM 1563 C CA . TRP A 1 199 ? -17.454 12.269 22.891 1.00 96.00 199 TRP A CA 1
ATOM 1564 C C . TRP A 1 199 ? -16.098 11.748 22.434 1.00 96.00 199 TRP A C 1
ATOM 1566 O O . TRP A 1 199 ? -15.850 11.696 21.235 1.00 96.00 199 TRP A O 1
ATOM 1576 N N . GLN A 1 200 ? -15.214 11.370 23.356 1.00 96.50 200 GLN A N 1
ATOM 1577 C CA . GLN A 1 200 ? -13.857 10.981 23.004 1.00 96.50 200 GLN A CA 1
ATOM 1578 C C . GLN A 1 200 ? -13.804 9.589 22.355 1.00 96.50 200 GLN A C 1
ATOM 1580 O O . GLN A 1 200 ? -14.583 8.686 22.665 1.00 96.50 200 GLN A O 1
ATOM 1585 N N . ASN A 1 201 ? -12.840 9.404 21.450 1.00 95.75 201 ASN A N 1
ATOM 1586 C CA . ASN A 1 201 ? -12.546 8.095 20.882 1.00 95.75 201 ASN A CA 1
ATOM 1587 C C . ASN A 1 201 ? -12.003 7.135 21.957 1.00 95.75 201 ASN A C 1
ATOM 1589 O O . ASN A 1 201 ? -11.246 7.563 22.831 1.00 95.75 201 ASN A O 1
ATOM 1593 N N . PRO A 1 202 ? -12.317 5.826 21.880 1.00 92.62 202 PRO A N 1
ATOM 1594 C CA . PRO A 1 202 ? -11.889 4.857 22.883 1.00 92.62 202 PRO A CA 1
ATOM 1595 C C . PRO A 1 202 ? -10.385 4.907 23.187 1.00 92.62 202 PRO A C 1
ATOM 1597 O O . PRO A 1 202 ? -9.539 4.906 22.292 1.00 92.62 202 PRO A O 1
ATOM 1600 N N . GLY A 1 203 ? -10.058 4.932 24.480 1.00 92.38 203 GLY A N 1
ATOM 1601 C CA . GLY A 1 203 ? -8.686 4.881 24.983 1.00 92.38 203 GLY A CA 1
ATOM 1602 C C . GLY A 1 203 ? -7.919 6.207 24.977 1.00 92.38 203 GLY A C 1
ATOM 1603 O O . GLY A 1 203 ? -6.749 6.188 25.379 1.00 92.38 203 GLY A O 1
ATOM 1604 N N . TYR A 1 204 ? -8.516 7.317 24.533 1.00 93.19 204 TYR A N 1
ATOM 1605 C CA . TYR A 1 204 ? -7.945 8.668 24.631 1.00 93.19 204 TYR A CA 1
ATOM 1606 C C . TYR A 1 204 ? -8.428 9.440 25.851 1.00 93.19 204 TYR A C 1
ATOM 1608 O O . TYR A 1 204 ? -9.553 9.171 26.315 1.00 93.19 204 TYR A O 1
#

Mean predicted aligned error: 4.74 Å

Solvent-accessible surface area (backbone atoms only — not comparable to full-atom values): 12197 Å² total; per-residue (Å²): 139,87,53,73,63,55,53,31,52,53,51,20,51,53,26,44,77,70,70,34,38,69,63,16,45,54,33,48,31,55,50,32,58,68,70,34,50,49,71,71,46,60,71,40,55,43,86,88,66,67,69,62,45,76,79,36,94,71,50,45,74,69,50,38,55,51,46,53,76,74,51,79,54,52,31,71,66,48,70,76,37,77,87,61,78,84,50,32,68,53,52,84,58,61,72,90,49,56,56,88,55,66,59,69,72,56,48,52,51,37,57,72,66,70,57,66,61,62,62,52,42,39,53,53,48,51,57,51,49,49,53,72,76,48,64,91,67,85,50,65,68,61,53,26,32,78,67,71,42,40,64,64,50,36,52,72,74,29,78,88,47,34,85,74,66,46,82,81,32,69,72,53,74,74,62,59,63,72,60,58,71,69,45,56,45,97,87,68,44,75,59,52,68,75,59,45,57,69,71,43,47,61,88,106

Organism: NCBI:txid1445607

Nearest PDB structures (foldseek):
  1wh4-assembly1_A  TM=2.921E-01  e=4.679E+00  Mus musculus
  2ms7-assembly1_A  TM=2.750E-01  e=8.102E+00  Homo sapiens

Secondary structure (DSSP, 8-state):
---HHHHHHHHHHHHHHTT-HHHHHHHHHHHHHHHSPPTT--TTB---SGGGGGGSTT-SHHHHHHHHHH--SB-HHHHH-TTSPP---------SSSSSS--HHHHHHHHHHT--SHHHHHHHHHHHHHHHHSTTSS-HHHHHHHTT-HHHHHHHH-HHHHTT--TTTTTSPPPPHHHHHT-B-TTSPBPPHHHHHTTSPTT-

pLDDT: mean 95.46, std 3.57, range [65.56, 98.81]

Sequence (204 aa):
MARLAETFLVRAECYVRLNDYANAMKDINVVRKRAQWKNGENRSFYSDGSQAFESNSLNTGTSATNYTNSNLNMNTYYLSNPGVAVTTAASDLTLTAFPNNLPAEDEAIISSLGVSGEYERALNFILNERSRELLGEWQRWETLSRTGTLIKRAKVFNTEASTNIKASKHELRPIPQSFIDGLLNEDGSNLSKEQKDKWQNPGY

InterPro domains:
  IPR011990 Tetratricopeptide-like helical domain superfamily [SSF48452] (2-204)
  IPR012944 RagB/SusD domain [PF07980] (3-181)